Protein 8OJ1 (pdb70)

Solvent-accessible surface area: 15771 Å² total; per-residue (Å²): 94,59,62,2,5,55,23,2,4,8,114,130,51,92,31,8,89,92,49,33,56,0,0,0,3,0,11,0,15,21,43,4,24,56,67,93,32,195,203,30,72,99,77,114,15,68,21,31,8,38,0,60,0,36,81,45,50,59,35,22,52,104,96,43,10,78,7,73,0,47,0,31,0,24,7,64,143,151,26,136,71,24,64,36,85,3,65,110,76,3,25,36,132,172,40,26,1,52,9,50,102,89,6,3,69,85,1,3,41,141,19,82,116,104,80,150,55,10,47,45,101,16,51,0,75,12,36,66,39,83,105,36,140,0,82,0,14,23,112,27,157,105,87,106,14,18,2,40,85,21,0,57,86,0,14,73,131,20,203,10,88,43,41,6,11,0,5,3,6,63,10,190,73,75,81,4,34,1,6,9,47,48,43,122,152,120,107,133,90,87,41,60,65,42,50,57,35,20,8,37,48,1,18,115,1,19,111,116,92,43,152,26,71,9,78,12,31,1,109,39,11,86,6,75,2,11,7,49,55,82,96,19,87,67,10,64,78,56,143,35,89,96,46,59,109,1,33,52,144,182,58,0,37,1,72,8,79,58,43,85,41,89,90,83,22,93,67,4,56,0,26,9,4,57,8,94,55,79,140,158,121,50,6,0,7,16,30,12,42,57,29,136,138

InterPro domains:
  IPR003340 B3 DNA binding domain [PF02362] (166-267)
  IPR003340 B3 DNA binding domain [PS50863] (166-268)
  IPR003340 B3 DNA binding domain [SM01019] (166-268)
  IPR003340 B3 DNA binding domain [cd10017] (166-266)
  IPR010525 Auxin response factor domain [PF06507] (314-396)
  IPR015300 DNA-binding pseudobarrel domain superfamily [G3DSA:2.40.330.10] (164-267)
  IPR015300 DNA-binding pseudobarrel domain superfamily [SSF101936] (159-293)
  IPR033389 AUX/IAA domain [PF02309] (743-841)
  IPR044835 Auxin response factor [PTHR31384] (61-841)
  IPR053793 PB1-like domain [PS51745] (756-839)

Foldseek 3Di:
DVVQLVVLLDPPDDADDAQAKWKFALVLVLQLLCLVDPQADFDPAARIFIWHFHDKAWDADPQQGFIKIKTKTFGDCAFFKDKDQFAQQCQDPPFHGFDPPVCCVRFNDDFDVVDVWTWDWAWAAEPVRDIFTWIWTFDDVVTGTTTGPRRNVVCVSNVDHGRKMKMWTDHPDNHIYIGTHGDDDDDPDDSSVVVNVSRVQSNVSNVVSDMDMDMGRSVSRPDDRIGRPVLVVVLVPDDDDFQFWKAACQIWGFHDFADPCCPRHNPHQALRTQIDGDVPRGHGSSRIGGPPD

Secondary structure (P-SEA, 3-state):
caaaaaaaaccccccccccbbbbbbaaaaaaaaaaacccccccccccbbbbcccbbbbbbccccbbbbbbbbbbbcccccccccccccccccccbbbbccaaaaaacccccccccccbbbbbbbbccccbbbbbbbbbbcccbbbbbccaaaaaaaaacccccbbbbbbbccccbbbbbbbbccccccccaaaaaaaaaaaaaaaaaaccccccccccccccccccccaaaaaaaaaccccccbbbbcccbbbbccccccccccccccccccccccccccccccccccccccc

B-factor: mean 84.74, std 18.32, range [56.53, 165.81]

Radius of gyration: 22.75 Å; Cα contacts (8 Å, |Δi|>4): 580; chains: 1; bounding box: 40×68×47 Å

Structure (mmCIF, N/CA/C/O backbone):
data_8OJ1
#
_entry.id   8OJ1
#
_cell.length_a   79.911
_cell.length_b   80.933
_cell.length_c   146.623
_cell.angle_alpha   90.000
_cell.angle_beta   90.000
_cell.angle_gamma   90.000
#
_symmetry.space_group_name_H-M   'I 21 21 21'
#
loop_
_entity.id
_entity.type
_entity.pdbx_description
1 polymer 'Auxin response factor'
2 polymer HA7
3 non-polymer 'CHLORIDE ION'
4 water water
#
loop_
_atom_site.group_PDB
_atom_site.id
_atom_site.type_symbol
_atom_site.label_atom_id
_atom_site.label_alt_id
_atom_site.label_comp_id
_atom_site.label_asym_id
_atom_site.label_entity_id
_atom_site.label_seq_id
_atom_site.pdbx_PDB_ins_code
_atom_site.Cartn_x
_atom_site.Cartn_y
_atom_site.Cartn_z
_atom_site.occupancy
_atom_site.B_iso_or_equiv
_atom_site.auth_seq_id
_atom_site.auth_comp_id
_atom_site.auth_asym_id
_atom_site.auth_atom_id
_atom_site.pdbx_PDB_model_num
ATOM 1 N N . ASP A 1 25 ? -3.00731 1.60116 -14.27002 1.000 75.40223 62 ASP A N 1
ATOM 2 C CA . ASP A 1 25 ? -2.94164 1.76378 -15.71742 1.000 75.39120 62 ASP A CA 1
ATOM 3 C C . ASP A 1 25 ? -4.10651 2.61604 -16.21467 1.000 73.34397 62 ASP A C 1
ATOM 4 O O . ASP A 1 25 ? -5.26859 2.32229 -15.93290 1.000 71.48407 62 ASP A O 1
ATOM 9 N N . ALA A 1 26 ? -3.78101 3.67321 -16.96359 1.000 73.38564 63 ALA A N 1
ATOM 10 C CA . ALA A 1 26 ? -4.79424 4.64449 -17.36415 1.000 71.78840 63 ALA A CA 1
ATOM 11 C C . ALA A 1 26 ? -5.76788 4.07332 -18.38760 1.000 71.41680 63 ALA A C 1
ATOM 12 O O . ALA A 1 26 ? -6.92645 4.50236 -18.44000 1.000 69.98962 63 ALA A O 1
ATOM 14 N N . GLU A 1 27 ? -5.32436 3.11982 -19.21061 1.000 73.21159 64 GLU A N 1
ATOM 15 C CA . GLU A 1 27 ? -6.22728 2.51922 -20.18816 1.000 74.66703 64 GLU A CA 1
ATOM 16 C C . GLU A 1 27 ? -7.35494 1.75941 -19.50162 1.000 71.89725 64 GLU A C 1
ATOM 17 O O . GLU A 1 27 ? -8.50982 1.81464 -19.94141 1.000 71.05157 64 GLU A O 1
ATOM 23 N N . LEU A 1 28 ? -7.03812 1.04362 -18.42018 1.000 72.25277 65 LEU A N 1
ATOM 24 C CA . LEU A 1 28 ? -8.06935 0.33135 -17.67301 1.000 70.71521 65 LEU A CA 1
ATOM 25 C C . LEU A 1 28 ? -9.07563 1.29739 -17.06135 1.000 70.70994 65 LEU A C 1
ATOM 26 O O . LEU A 1 28 ? -10.28111 1.02048 -17.04284 1.000 69.75095 65 LEU A O 1
ATOM 31 N N . TRP A 1 29 ? -8.59773 2.43828 -16.55612 1.000 68.48434 66 TRP A N 1
ATOM 32 C CA . TRP A 1 29 ? -9.48833 3.39629 -15.90802 1.000 68.98827 66 TRP A CA 1
ATOM 33 C C . TRP A 1 29 ? -10.54038 3.92015 -16.87622 1.000 70.72737 66 TRP A C 1
ATOM 34 O O . TRP A 1 29 ? -11.71562 4.05415 -16.51513 1.000 71.41188 66 TRP A O 1
ATOM 45 N N . TYR A 1 30 ? -10.13903 4.22478 -18.11159 1.000 70.68209 67 TYR A N 1
ATOM 46 C CA . TYR A 1 30 ? -11.09946 4.73396 -19.08343 1.000 73.59782 67 TYR A CA 1
ATOM 47 C C . TYR A 1 30 ? -12.01792 3.63410 -19.59610 1.000 76.86184 67 TYR A C 1
ATOM 48 O O . TYR A 1 30 ? -13.15942 3.91309 -19.98060 1.000 78.64381 67 TYR A O 1
ATOM 57 N N . ALA A 1 31 ? -11.54501 2.38632 -19.60723 1.000 76.74213 68 ALA A N 1
ATOM 58 C CA . ALA A 1 31 ? -12.40408 1.27374 -19.99745 1.000 80.48739 68 ALA A CA 1
ATOM 59 C C . ALA A 1 31 ? -13.55763 1.10691 -19.01561 1.000 84.06834 68 ALA A C 1
ATOM 60 O O . ALA A 1 31 ? -14.71822 0.96932 -19.41944 1.000 88.49967 68 ALA A O 1
ATOM 62 N N . CYS A 1 32 ? -13.25534 1.12198 -17.71415 1.000 79.36980 69 CYS A N 1
ATOM 63 C CA . CYS A 1 32 ? -14.29763 1.00716 -16.70088 1.000 80.21387 69 CYS A CA 1
ATOM 64 C C . CYS A 1 32 ? -15.18851 2.24053 -16.64635 1.000 80.42192 69 CYS A C 1
ATOM 65 O O . CYS A 1 32 ? -16.31538 2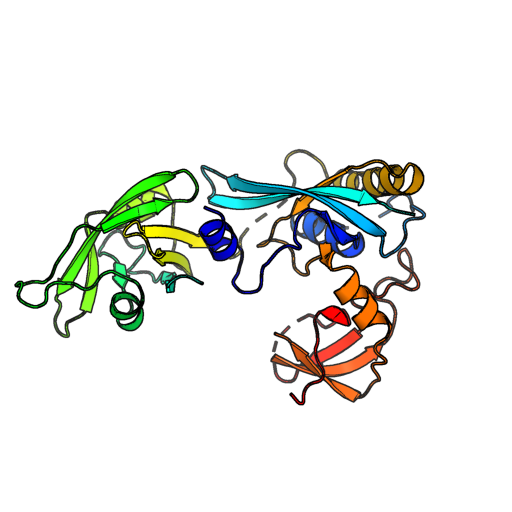.15406 -16.14558 1.000 82.46636 69 CYS A O 1
ATOM 68 N N . ALA A 1 33 ? -14.71204 3.38103 -17.15063 1.000 79.94446 70 ALA A N 1
ATOM 69 C CA . ALA A 1 33 ? -15.52252 4.59452 -17.15837 1.000 82.69802 70 ALA A CA 1
ATOM 70 C C . ALA A 1 33 ? -16.53405 4.59008 -18.29888 1.000 87.91381 70 ALA A C 1
ATOM 71 O O . ALA A 1 33 ? -17.71654 4.88245 -18.09270 1.000 87.83853 70 ALA A O 1
ATOM 73 N N . GLY A 1 34 ? -16.08716 4.26654 -19.50461 1.000 90.11475 71 GLY A N 1
ATOM 74 C CA . GLY A 1 34 ? -16.94099 4.27758 -20.66974 1.000 97.31899 71 GLY A CA 1
ATOM 75 C C . GLY A 1 34 ? -16.14500 4.49409 -21.94968 1.000 102.41103 71 GLY A C 1
ATOM 76 O O . GLY A 1 34 ? -15.08649 5.14190 -21.94922 1.000 101.06864 71 GLY A O 1
ATOM 77 N N . PRO A 1 35 ? -16.62822 3.93397 -23.06446 1.000 106.70866 72 PRO A N 1
ATOM 78 C CA . PRO A 1 35 ? -15.87012 4.06516 -24.31653 1.000 111.64102 72 PRO A CA 1
ATOM 79 C C . PRO A 1 35 ? -15.74554 5.50063 -24.80212 1.000 114.68168 72 PRO A C 1
ATOM 80 O O . PRO A 1 35 ? -14.69518 5.87456 -25.34040 1.000 115.02759 72 PRO A O 1
ATOM 84 N N . GLN A 1 36 ? -16.78514 6.32037 -24.63647 1.000 120.85664 73 GLN A N 1
ATOM 85 C CA . GLN A 1 36 ? -16.77737 7.69988 -25.10972 1.000 121.58450 73 GLN A CA 1
ATOM 86 C C . GLN A 1 36 ? -16.20882 8.67330 -24.08740 1.000 118.49711 73 GLN A C 1
ATOM 87 O O . GLN A 1 36 ? -16.57955 9.85371 -24.09392 1.000 118.74266 73 GLN A O 1
ATOM 93 N N . LYS A 1 37 ? -15.30924 8.21935 -23.22117 1.000 107.40344 74 LYS A N 1
ATOM 94 C CA . LYS A 1 37 ? -14.74261 9.04612 -22.16573 1.000 100.44921 74 LYS A CA 1
ATOM 95 C C . LYS A 1 37 ? -13.25850 9.26195 -22.41848 1.000 93.01300 74 LYS A C 1
ATOM 96 O O . LYS A 1 37 ? -12.51245 8.30081 -22.63916 1.000 91.76310 74 LYS A O 1
ATOM 102 N N . ALA A 1 38 ? -12.83975 10.52511 -22.38159 1.000 88.07605 75 ALA A N 1
ATOM 103 C CA . ALA A 1 38 ? -11.43609 10.87978 -22.57375 1.000 80.73646 75 ALA A CA 1
ATOM 104 C C . ALA A 1 38 ? -11.25954 12.30785 -22.07695 1.000 79.62214 75 ALA A C 1
ATOM 105 O O . ALA A 1 38 ? -11.72260 13.25043 -22.72703 1.000 79.90291 75 ALA A O 1
ATOM 107 N N . LEU A 1 39 ? -10.60144 12.46001 -20.93112 1.000 74.98279 76 LEU A N 1
ATOM 108 C CA . LEU A 1 39 ? -10.47509 13.76417 -20.30427 1.000 70.71032 76 LEU A CA 1
ATOM 109 C C . LEU A 1 39 ? -9.49799 14.64600 -21.08201 1.000 68.13837 76 LEU A C 1
ATOM 110 O O . LEU A 1 39 ? -8.59520 14.14258 -21.75630 1.000 67.91542 76 LEU A O 1
ATOM 115 N N . PRO A 1 40 ? -9.66280 15.96480 -21.00834 1.000 66.09764 77 PRO A N 1
ATOM 116 C CA . PRO A 1 40 ? -8.71834 16.87664 -21.66773 1.000 63.23846 77 PRO A CA 1
ATOM 117 C C . PRO A 1 40 ? -7.32058 16.71912 -21.09739 1.000 61.46166 77 PRO A C 1
ATOM 118 O O . PRO A 1 40 ? -7.15342 16.25405 -19.95944 1.000 63.11898 77 PRO A O 1
ATOM 122 N N . PRO A 1 41 ? -6.28927 17.09090 -21.85189 1.000 62.91946 78 PRO A N 1
ATOM 123 C CA . PRO A 1 41 ? -4.91859 16.90304 -21.36983 1.000 60.68417 78 PRO A CA 1
ATOM 124 C C . PRO A 1 41 ? -4.52996 17.93942 -20.32765 1.000 63.24152 78 PRO A C 1
ATOM 125 O O . PRO A 1 41 ? -4.96776 19.09227 -20.36186 1.000 62.79740 78 PRO A O 1
ATOM 129 N N . VAL A 1 42 ? -3.68697 17.50515 -19.38771 1.000 58.82581 79 VAL A N 1
ATOM 130 C CA . VAL A 1 42 ? -3.21038 18.39945 -18.34008 1.000 62.97889 79 VAL A CA 1
ATOM 131 C C . VAL A 1 42 ? -2.32216 19.47238 -18.95690 1.000 64.94163 79 VAL A C 1
ATOM 132 O O . VAL A 1 42 ? -1.47445 19.19067 -19.81590 1.000 64.01681 79 VAL A O 1
ATOM 136 N N . GLY A 1 43 ? -2.52041 20.71640 -18.52770 1.000 63.43494 80 GLY A N 1
ATOM 137 C CA . GLY A 1 43 ? -1.83749 21.84501 -19.11785 1.000 65.70973 80 GLY A CA 1
ATOM 138 C C . GLY A 1 43 ? -2.60304 22.53851 -20.22144 1.000 65.60824 80 GLY A C 1
ATOM 139 O O . GLY A 1 43 ? -2.13213 23.56403 -20.73005 1.000 68.11260 80 GLY A O 1
ATOM 140 N N . SER A 1 44 ? -3.76201 22.01707 -20.60677 1.000 65.99051 81 SER A N 1
ATOM 141 C CA . SER A 1 44 ? -4.60165 22.61397 -21.63268 1.000 64.10442 81 SER A CA 1
ATOM 142 C C . SER A 1 44 ? -5.70639 23.44920 -20.99721 1.000 61.13263 81 SER A C 1
ATOM 143 O O . SER A 1 44 ? -6.06475 23.27013 -19.83057 1.000 63.45862 81 SER A O 1
ATOM 146 N N . VAL A 1 45 ? -6.24296 24.37295 -21.78641 1.000 61.91319 82 VAL A N 1
ATOM 147 C CA . VAL A 1 45 ? -7.33671 25.22409 -21.33332 1.000 63.06821 82 VAL A CA 1
ATOM 148 C C . VAL A 1 45 ? -8.64981 24.47759 -21.52128 1.000 63.42726 82 VAL A C 1
ATOM 149 O O . VAL A 1 45 ? -8.91261 23.91668 -22.59223 1.000 59.78679 82 VAL A O 1
ATOM 153 N N . VAL A 1 46 ? -9.47754 24.46311 -20.47598 1.000 60.65313 83 VAL A N 1
ATOM 154 C CA . VAL A 1 46 ? -10.73998 23.73965 -20.48978 1.000 63.94032 83 VAL A CA 1
ATOM 155 C C . VAL A 1 46 ? -11.87151 24.70071 -20.15497 1.000 62.30949 83 VAL A C 1
ATOM 156 O O . VAL A 1 46 ? -11.66884 25.75732 -19.55243 1.000 65.27236 83 VAL A O 1
ATOM 160 N N . ALA A 1 47 ? -13.07865 24.31408 -20.55819 1.000 62.88382 84 ALA A N 1
ATOM 161 C CA . ALA A 1 47 ? -14.29388 25.05290 -20.23906 1.000 66.11299 84 ALA A CA 1
ATOM 162 C C . ALA A 1 47 ? -14.99007 24.34147 -19.08513 1.000 64.30902 84 ALA A C 1
ATOM 163 O O . ALA A 1 47 ? -15.46143 23.20972 -19.23840 1.000 58.64736 84 ALA A O 1
ATOM 165 N N . TYR A 1 48 ? -15.04072 24.99759 -17.92986 1.000 63.39885 85 TYR A N 1
ATOM 166 C CA . TYR A 1 48 ? -15.72114 24.45667 -16.76075 1.000 61.45717 85 TYR A CA 1
ATOM 167 C C . TYR A 1 48 ? -17.17375 24.91427 -16.78426 1.000 63.38647 85 TYR A C 1
ATOM 168 O O . TYR A 1 48 ? -17.45031 26.11788 -16.82581 1.000 65.40438 85 TYR A O 1
ATOM 177 N N . LEU A 1 49 ? -18.09759 23.95649 -16.76341 1.000 61.88061 86 LEU A N 1
ATOM 178 C CA . LEU A 1 49 ? -19.52314 24.25641 -16.83956 1.000 65.19832 86 LEU A CA 1
ATOM 179 C C . LEU A 1 49 ? -20.19465 23.87184 -15.52802 1.000 62.49434 86 LEU A C 1
ATOM 180 O O . LEU A 1 49 ? -20.47796 22.68495 -15.29886 1.000 62.01138 86 LEU A O 1
ATOM 185 N N . PRO A 1 50 ? -20.46526 24.83122 -14.63790 1.000 61.42747 87 PRO A N 1
ATOM 186 C CA . PRO A 1 50 ? -20.97289 24.47713 -13.30063 1.000 61.63427 87 PRO A CA 1
ATOM 187 C C . PRO A 1 50 ? -22.33075 23.79903 -13.31419 1.000 62.20694 87 PRO A C 1
ATOM 188 O O . PRO A 1 50 ? -22.62497 23.01634 -12.40122 1.000 63.90893 87 PRO A O 1
ATOM 192 N N . GLN A 1 51 ? -23.17357 24.08372 -14.31082 1.000 64.19388 88 GLN A N 1
ATOM 193 C CA . GLN A 1 51 ? -24.45944 23.39975 -14.40538 1.000 67.02994 88 GLN A CA 1
ATOM 194 C C . GLN A 1 51 ? -24.27227 21.89039 -14.47932 1.000 67.09974 88 GLN A C 1
ATOM 195 O O . GLN A 1 51 ? -25.03965 21.13088 -13.87690 1.000 66.31236 88 GLN A O 1
ATOM 201 N N . GLY A 1 52 ? -23.25466 21.43727 -15.21439 1.000 65.96965 89 GLY A N 1
ATOM 202 C CA . GLY A 1 52 ? -23.00155 20.01174 -15.31568 1.000 66.98183 89 GLY A CA 1
ATOM 203 C C . GLY A 1 52 ? -22.38243 19.42345 -14.06700 1.000 65.26713 89 GLY A C 1
ATOM 204 O O . GLY A 1 52 ? -22.61804 18.25471 -13.74739 1.000 66.28066 89 GLY A O 1
ATOM 205 N N . HIS A 1 53 ? -21.58006 20.21286 -13.35001 1.000 61.74120 90 HIS A N 1
ATOM 206 C CA . HIS A 1 53 ? -21.02665 19.74336 -12.08561 1.000 68.77925 90 HIS A CA 1
ATOM 207 C C . HIS A 1 53 ? -22.13007 19.51018 -11.06237 1.000 67.56950 90 HIS A C 1
ATOM 208 O O . HIS A 1 53 ? -22.12190 18.50127 -10.34745 1.000 65.08663 90 HIS A O 1
ATOM 215 N N . ILE A 1 54 ? -23.09068 20.43383 -10.98124 1.000 64.36323 91 ILE A N 1
ATOM 216 C CA . ILE A 1 54 ? -24.22038 20.26079 -10.07310 1.000 65.49727 91 ILE A CA 1
ATOM 217 C C . ILE A 1 54 ? -25.04505 19.04951 -10.48312 1.000 67.30695 91 ILE A C 1
ATOM 218 O O . ILE A 1 54 ? -25.48439 18.26156 -9.63637 1.000 68.88063 91 ILE A O 1
ATOM 223 N N . GLU A 1 55 ? -25.26387 18.88135 -11.79039 1.000 66.28652 92 GLU A N 1
ATOM 224 C CA . GLU A 1 55 ? -26.02567 17.73742 -12.28195 1.000 67.83610 92 GLU A CA 1
ATOM 225 C C . GLU A 1 55 ? -25.41170 16.42395 -11.81509 1.000 72.34550 92 GLU A C 1
ATOM 226 O O . GLU A 1 55 ? -26.13223 15.47596 -11.48056 1.000 73.43378 92 GLU A O 1
ATOM 232 N N . GLN A 1 56 ? -24.07970 16.35271 -11.77861 1.000 71.78996 93 GLN A N 1
ATOM 233 C CA . GLN A 1 56 ? -23.41365 15.14415 -11.30532 1.000 76.00384 93 GLN A CA 1
ATOM 234 C C . GLN A 1 56 ? -23.70227 14.90208 -9.82882 1.000 77.87622 93 GLN A C 1
ATOM 235 O O . GLN A 1 56 ? -24.15109 13.81706 -9.44175 1.000 83.38564 93 GLN A O 1
ATOM 241 N N . VAL A 1 57 ? -23.46142 15.91169 -8.98731 1.000 77.60273 94 VAL A N 1
ATOM 242 C CA . VAL A 1 57 ? -23.64688 15.74073 -7.55097 1.000 78.24083 94 VAL A CA 1
ATOM 243 C C . VAL A 1 57 ? -25.11999 15.65024 -7.17211 1.000 80.48443 94 VAL A C 1
ATOM 244 O O . VAL A 1 57 ? -25.44969 15.07855 -6.12644 1.000 83.58132 94 VAL A O 1
ATOM 248 N N . ALA A 1 58 ? -26.02083 16.19209 -7.99418 1.000 83.65401 95 ALA A N 1
ATOM 249 C CA . ALA A 1 58 ? -27.44857 16.04211 -7.74640 1.000 89.21741 95 ALA A CA 1
ATOM 250 C C . ALA A 1 58 ? -27.96942 14.66753 -8.14005 1.000 93.62253 95 ALA A C 1
ATOM 251 O O . ALA A 1 58 ? -29.07190 14.29708 -7.72245 1.000 98.68984 95 ALA A O 1
ATOM 253 N N . SER A 1 59 ? -27.20954 13.90914 -8.93039 1.000 88.13958 96 SER A N 1
ATOM 254 C CA . SER A 1 59 ? -27.56354 12.53190 -9.24297 1.000 90.43514 96 SER A CA 1
ATOM 255 C C . SER A 1 59 ? -27.31587 11.58453 -8.07749 1.000 96.55604 96 SER A C 1
ATOM 256 O O . SER A 1 59 ? -27.78647 10.44265 -8.11833 1.000 99.56901 96 SER A O 1
ATOM 259 N N . PHE A 1 60 ? -26.59346 12.02623 -7.04988 1.000 100.24690 97 PHE A N 1
ATOM 260 C CA . PHE A 1 60 ? -26.36075 11.23250 -5.85141 1.000 105.45031 97 PHE A CA 1
ATOM 261 C C . PHE A 1 60 ? -27.41256 11.46209 -4.77397 1.000 110.70822 97 PHE A C 1
ATOM 262 O O . PHE A 1 60 ? -27.29262 10.89422 -3.68340 1.000 117.45375 97 PHE A O 1
ATOM 270 N N . ASN A 1 61 ? -28.42758 12.27833 -5.04266 1.000 112.06311 98 ASN A N 1
ATOM 271 C CA . ASN A 1 61 ? -29.44679 12.59228 -4.04973 1.000 116.01666 98 ASN A CA 1
ATOM 272 C C . ASN A 1 61 ? -30.73449 12.96808 -4.77563 1.000 121.15178 98 ASN A C 1
ATOM 273 O O . ASN A 1 61 ? -30.88500 12.72716 -5.97731 1.000 115.23284 98 ASN A O 1
ATOM 275 N N . ASN A 1 62 ? -31.66653 13.56424 -4.03845 1.000 117.15871 99 ASN A N 1
ATOM 276 C CA . ASN A 1 62 ? -32.96192 13.94369 -4.59028 1.000 119.84564 99 ASN A CA 1
ATOM 277 C C . ASN A 1 62 ? -33.43703 15.27179 -4.00745 1.000 119.50765 99 ASN A C 1
ATOM 278 O O . ASN A 1 62 ? -34.43065 15.84161 -4.45965 1.000 118.99198 99 ASN A O 1
ATOM 283 N N . GLN A 1 68 ? -34.29727 28.95078 -2.89496 1.000 125.55784 105 GLN A N 1
ATOM 284 C CA . GLN A 1 68 ? -33.75938 27.74323 -2.28043 1.000 125.65813 105 GLN A CA 1
ATOM 285 C C . GLN A 1 68 ? -32.34427 27.97982 -1.76508 1.000 124.15713 105 GLN A C 1
ATOM 286 O O . GLN A 1 68 ? -32.13749 28.21039 -0.57174 1.000 122.83017 105 GLN A O 1
ATOM 292 N N . ILE A 1 69 ? -31.37335 27.92102 -2.67098 1.000 137.18225 106 ILE A N 1
ATOM 293 C CA . ILE A 1 69 ? -29.97547 28.15301 -2.31853 1.000 122.08040 106 ILE A CA 1
ATOM 294 C C . ILE A 1 69 ? -29.65124 29.62800 -2.53508 1.000 120.12816 106 ILE A C 1
ATOM 295 O O . ILE A 1 69 ? -30.37335 30.31533 -3.27279 1.000 126.38924 106 ILE A O 1
ATOM 300 N N . PRO A 1 70 ? -28.61102 30.16704 -1.90141 1.000 114.07024 107 PRO A N 1
ATOM 301 C CA . PRO A 1 70 ? -28.21248 31.54760 -2.20283 1.000 109.60612 107 PRO A CA 1
ATOM 302 C C . PRO A 1 70 ? -27.72794 31.66599 -3.64017 1.000 109.01013 107 PRO A C 1
ATOM 303 O O . PRO A 1 70 ? -26.90734 30.87199 -4.10493 1.000 105.88921 107 PRO A O 1
ATOM 307 N N . ARG A 1 71 ? -28.25490 32.66114 -4.34846 1.000 101.96517 108 ARG A N 1
ATOM 308 C CA . ARG A 1 71 ? -27.87418 32.87126 -5.73823 1.000 106.04961 108 ARG A CA 1
ATOM 309 C C . ARG A 1 71 ? -26.46753 33.45062 -5.81756 1.000 99.26103 108 ARG A C 1
ATOM 310 O O . ARG A 1 71 ? -26.15165 34.43915 -5.14835 1.000 94.28845 108 ARG A O 1
ATOM 312 N N . TYR A 1 72 ? -25.62219 32.83001 -6.63435 1.000 94.27231 109 TYR A N 1
ATOM 313 C CA . TYR A 1 72 ? -24.25892 33.28585 -6.85753 1.000 92.84458 109 TYR A CA 1
ATOM 314 C C . TYR A 1 72 ? -24.13535 33.87264 -8.25657 1.000 92.40340 109 TYR A C 1
ATOM 315 O O . TYR A 1 72 ? -24.69877 33.33750 -9.21687 1.000 91.31457 109 TYR A O 1
ATOM 324 N N . ASN A 1 73 ? -23.39586 34.97631 -8.36755 1.000 93.13083 110 ASN A N 1
ATOM 325 C CA . ASN A 1 73 ? -23.08242 35.56960 -9.66664 1.000 91.52047 110 ASN A CA 1
ATOM 326 C C . ASN A 1 73 ? -21.97093 34.73821 -10.30152 1.000 86.16835 110 ASN A C 1
ATOM 327 O O . ASN A 1 73 ? -20.79320 35.10601 -10.31366 1.000 84.12261 110 ASN A O 1
ATOM 329 N N . LEU A 1 74 ? -22.36402 33.58369 -10.83484 1.000 82.40955 111 LEU A N 1
ATOM 330 C CA . LEU A 1 74 ? -21.42739 32.60639 -11.37512 1.000 77.89946 111 LEU A CA 1
ATOM 331 C C . LEU A 1 74 ? -21.67317 32.42818 -12.86655 1.000 75.84017 111 LEU A C 1
ATOM 332 O O . LEU A 1 74 ? -22.80725 32.11401 -13.26848 1.000 76.71173 111 LEU A O 1
ATOM 337 N N . PRO A 1 75 ? -20.66577 32.61112 -13.71723 1.000 73.43968 112 PRO A N 1
ATOM 338 C CA . PRO A 1 75 ? -20.88820 32.47615 -15.16040 1.000 70.78769 112 PRO A CA 1
ATOM 339 C C . PRO A 1 75 ? -21.12166 31.02934 -15.56625 1.000 68.27213 112 PRO A C 1
ATOM 340 O O . PRO A 1 75 ? -20.60586 30.09087 -14.95354 1.000 67.07400 112 PRO A O 1
ATOM 344 N N . ALA A 1 76 ? -21.91043 30.86374 -16.63161 1.000 70.23822 113 ALA A N 1
ATOM 345 C CA . ALA A 1 76 ? -22.29439 29.53825 -17.10343 1.000 68.37352 113 ALA A CA 1
ATOM 346 C C . ALA A 1 76 ? -21.11842 28.74604 -17.65539 1.000 66.07392 113 ALA A C 1
ATOM 347 O O . ALA A 1 76 ? -21.22563 27.52395 -17.80351 1.000 65.80433 113 ALA A O 1
ATOM 349 N N . VAL A 1 77 ? -20.01415 29.41209 -17.98132 1.000 67.00940 114 VAL A N 1
ATOM 350 C CA . VAL A 1 77 ? -18.78981 28.74865 -18.40426 1.000 67.13702 114 VAL A CA 1
ATOM 351 C C . VAL A 1 77 ? -17.62187 29.47675 -17.75608 1.000 65.54938 114 VAL A C 1
ATOM 352 O O . VAL A 1 77 ? -17.64658 30.69880 -17.58215 1.000 66.10782 114 VAL A O 1
ATOM 356 N N . ILE A 1 78 ? -16.60780 28.71414 -17.36333 1.000 64.92475 115 ILE A N 1
ATOM 357 C CA . ILE A 1 78 ? -15.42306 29.28905 -16.73446 1.000 62.44906 115 ILE A CA 1
ATOM 358 C C . ILE A 1 78 ? -14.18451 28.68018 -17.37916 1.000 62.40571 115 ILE A C 1
ATOM 359 O O . ILE A 1 78 ? -13.84663 27.52118 -17.09529 1.000 62.20537 115 ILE A O 1
ATOM 364 N N . PRO A 1 79 ? -13.49382 29.40431 -18.25779 1.000 65.68931 116 PRO A N 1
ATOM 365 C CA . PRO A 1 79 ? -12.23019 28.88996 -18.79851 1.000 64.05407 116 PRO A CA 1
ATOM 366 C C . PRO A 1 79 ? -11.20964 28.70570 -17.68588 1.000 64.99567 116 PRO A C 1
ATOM 367 O O . PRO A 1 79 ? -11.00676 29.59093 -16.85158 1.000 64.14000 116 PRO A O 1
ATOM 371 N N . CYS A 1 80 ? -10.57485 27.53687 -17.67138 1.000 63.97217 117 CYS A N 1
ATOM 372 C CA . CYS A 1 80 ? -9.63546 27.18761 -16.61920 1.000 65.63753 117 CYS A CA 1
ATOM 373 C C . CYS A 1 80 ? -8.42633 26.48968 -17.21913 1.000 64.02549 117 CYS A C 1
ATOM 374 O O . CYS A 1 80 ? -8.51455 25.84677 -18.26888 1.000 66.25010 117 CYS A O 1
ATOM 377 N N . MET A 1 81 ? -7.29197 26.63151 -16.54194 1.000 61.69651 118 MET A N 1
ATOM 378 C CA . MET A 1 81 ? -6.14544 25.77950 -16.80975 1.000 62.89901 118 MET A CA 1
ATOM 379 C C . MET A 1 81 ? -6.32088 24.46422 -16.06384 1.000 64.53206 118 MET A C 1
ATOM 380 O O . MET A 1 81 ? -6.62245 24.45619 -14.86617 1.000 62.93832 118 MET A O 1
ATOM 385 N N . LEU A 1 82 ? -6.14705 23.35394 -16.77378 1.000 62.48020 119 LEU A N 1
ATOM 386 C CA . LEU A 1 82 ? -6.23052 22.03009 -16.16286 1.000 62.15640 119 LEU A CA 1
ATOM 387 C C . LEU A 1 82 ? -4.88570 21.73407 -15.51307 1.000 63.84535 119 LEU A C 1
ATOM 388 O O . LEU A 1 82 ? -3.94210 21.29775 -16.17619 1.000 64.62776 119 LEU A O 1
ATOM 393 N N . ASN A 1 83 ? -4.79431 21.97726 -14.20386 1.000 63.77644 120 ASN A N 1
ATOM 394 C CA . ASN A 1 83 ? -3.50974 21.88661 -13.51772 1.000 65.11437 120 ASN A CA 1
ATOM 395 C C . ASN A 1 83 ? -3.08271 20.44274 -13.28289 1.000 63.71313 120 ASN A C 1
ATOM 396 O O . ASN A 1 83 ? -1.89681 20.11909 -13.41117 1.000 66.50633 120 ASN A O 1
ATOM 401 N N . ASP A 1 84 ? -4.02025 19.56378 -12.93747 1.000 63.24674 121 ASP A N 1
ATOM 402 C CA . ASP A 1 84 ? -3.65444 18.19586 -12.60150 1.000 62.49081 121 ASP A CA 1
ATOM 403 C C . ASP A 1 84 ? -4.86732 17.28705 -12.72616 1.000 62.81318 121 ASP A C 1
ATOM 404 O O . ASP A 1 84 ? -6.01205 17.72957 -12.59868 1.000 60.19956 121 ASP A O 1
ATOM 409 N N . ILE A 1 85 ? -4.59152 16.00849 -12.97659 1.000 62.04130 122 ILE A N 1
ATOM 410 C CA . ILE A 1 85 ? -5.59551 14.95286 -12.99856 1.000 61.41143 122 ILE A CA 1
ATOM 411 C C . ILE A 1 85 ? -5.07880 13.79224 -12.15992 1.000 61.95213 122 ILE A C 1
ATOM 412 O O . ILE A 1 85 ? -3.89778 13.43600 -12.23861 1.000 63.26392 122 ILE A O 1
ATOM 417 N N . GLN A 1 86 ? -5.96025 13.20510 -11.35335 1.000 60.66521 123 GLN A N 1
ATOM 418 C CA . GLN A 1 86 ? -5.62237 12.04926 -10.52432 1.000 62.65000 123 GLN A CA 1
ATOM 419 C C . GLN A 1 86 ? -6.71197 10.99695 -10.70589 1.000 62.70747 123 GLN A C 1
ATOM 420 O O . GLN A 1 86 ? -7.79544 11.11045 -10.12524 1.000 63.97624 123 GLN A O 1
ATOM 422 N N . LEU A 1 87 ? -6.42826 9.98135 -11.51657 1.000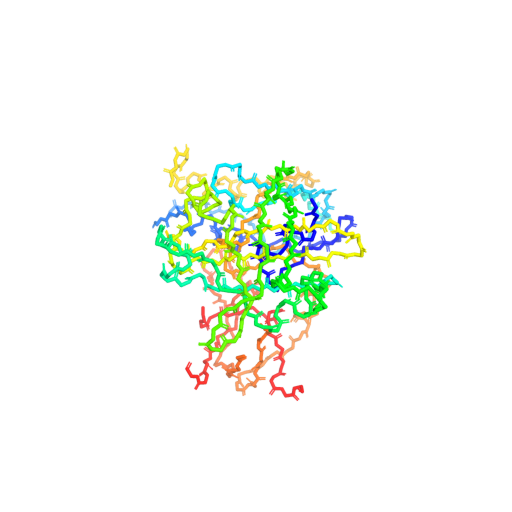 61.68543 124 LEU A N 1
ATOM 423 C CA . LEU A 1 87 ? -7.35384 8.87207 -11.69153 1.000 64.28622 124 LEU A CA 1
ATOM 424 C C . LEU A 1 87 ? -7.30807 7.96282 -10.47074 1.000 64.97390 124 LEU A C 1
ATOM 425 O O . LEU A 1 87 ? -6.23418 7.66874 -9.93751 1.000 65.86469 124 LEU A O 1
ATOM 430 N N . SER A 1 88 ? -8.48225 7.52237 -10.02389 1.000 65.35673 125 SER A N 1
ATOM 431 C CA . SER A 1 88 ? -8.57473 6.74405 -8.79794 1.000 69.19559 125 SER A CA 1
ATOM 432 C C . SER A 1 88 ? -9.67819 5.70630 -8.93581 1.000 70.43949 125 SER A C 1
ATOM 43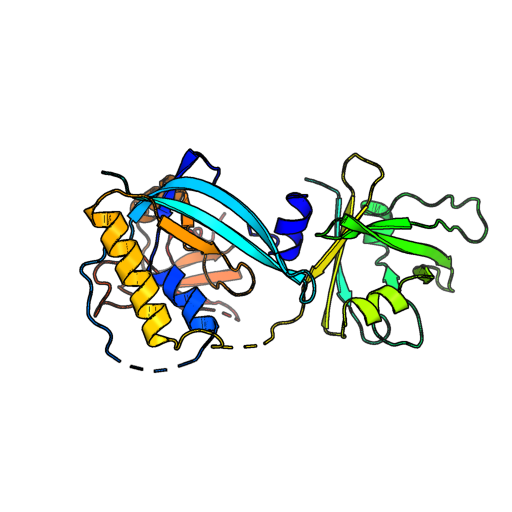3 O O . SER A 1 88 ? -10.52440 5.78404 -9.83003 1.000 68.51594 125 SER A O 1
ATOM 436 N N . ALA A 1 89 ? -9.65890 4.72934 -8.03067 1.000 74.02190 126 ALA A N 1
ATOM 437 C CA . ALA A 1 89 ? -10.64869 3.66270 -8.02933 1.000 77.70968 126 ALA A CA 1
ATOM 438 C C . ALA A 1 89 ? -10.89626 3.20462 -6.60013 1.000 80.93901 126 ALA A C 1
ATOM 439 O O . ALA A 1 89 ? -9.95287 3.02424 -5.82544 1.000 81.17832 126 ALA A O 1
ATOM 441 N N . ASP A 1 90 ? -12.16808 3.02316 -6.26428 1.000 86.42061 127 ASP A N 1
ATOM 442 C CA . ASP A 1 90 ? -12.53927 2.50438 -4.95563 1.000 90.44135 127 ASP A CA 1
ATOM 443 C C . ASP A 1 90 ? -12.03659 1.06938 -4.81513 1.000 92.61248 127 ASP A C 1
ATOM 444 O O . ASP A 1 90 ? -12.30434 0.23739 -5.69197 1.000 92.44246 127 ASP A O 1
ATOM 449 N N . PRO A 1 91 ? -11.29351 0.74346 -3.75309 1.000 91.26642 128 PRO A N 1
ATOM 450 C CA . PRO A 1 91 ? -10.81318 -0.64470 -3.60980 1.000 91.71323 128 PRO A CA 1
ATOM 451 C C . PRO A 1 91 ? -11.93121 -1.66552 -3.47395 1.000 95.58406 128 PRO A C 1
ATOM 452 O O . PRO A 1 91 ? -11.94658 -2.66602 -4.20274 1.000 101.74196 128 PRO A O 1
ATOM 456 N N . ASP A 1 92 ? -12.87555 -1.43986 -2.56038 1.000 97.04890 129 ASP A N 1
ATOM 457 C CA . ASP A 1 92 ? -13.91525 -2.43171 -2.30701 1.000 93.26214 129 ASP A CA 1
ATOM 458 C C . ASP A 1 92 ? -15.01550 -2.37878 -3.36138 1.000 93.13461 129 ASP A C 1
ATOM 459 O O . ASP A 1 92 ? -15.44070 -3.41814 -3.87760 1.000 91.81155 129 ASP A O 1
ATOM 461 N N . SER A 1 93 ? -15.48352 -1.17774 -3.69728 1.000 96.34371 130 SER A N 1
ATOM 462 C CA . SER A 1 93 ? -16.63368 -1.03078 -4.58000 1.000 95.47635 130 SER A CA 1
ATOM 463 C C . SER A 1 93 ? -16.26400 -1.05033 -6.05882 1.000 96.23833 130 SER A C 1
ATOM 464 O O . SER A 1 93 ? -17.10564 -1.41550 -6.88921 1.000 94.55463 130 SER A O 1
ATOM 467 N N . ASP A 1 94 ? -15.03272 -0.66324 -6.40007 1.000 95.23888 131 ASP A N 1
ATOM 468 C CA . ASP A 1 94 ? -14.44499 -0.66788 -7.74829 1.000 91.42534 131 ASP A CA 1
ATOM 469 C C . ASP A 1 94 ? -14.93202 0.47065 -8.63648 1.000 93.57951 131 ASP A C 1
ATOM 470 O O . ASP A 1 94 ? -14.57500 0.49768 -9.82508 1.000 91.08546 131 ASP A O 1
ATOM 475 N N . GLU A 1 95 ? -15.71947 1.40998 -8.11860 1.000 87.03669 132 GLU A N 1
ATOM 476 C CA . GLU A 1 95 ? -16.11287 2.56310 -8.91704 1.000 84.03677 132 GLU A CA 1
ATOM 477 C C . GLU A 1 95 ? -14.91410 3.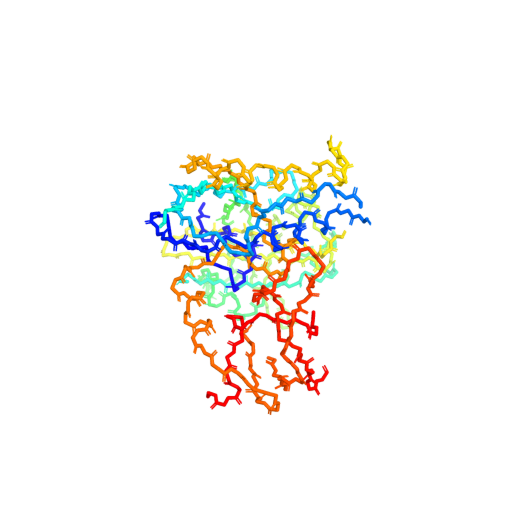46869 -9.16558 1.000 79.79454 132 GLU A C 1
ATOM 478 O O . GLU A 1 95 ? -14.06289 3.65716 -8.29185 1.000 77.65586 132 GLU A O 1
ATOM 484 N N . VAL A 1 96 ? -14.84952 4.02741 -10.36796 1.000 78.83704 133 VAL A N 1
ATOM 485 C CA . VAL A 1 96 ? -13.73392 4.86916 -10.77703 1.000 75.32473 133 VAL A CA 1
ATOM 486 C C . VAL A 1 96 ? -14.14572 6.32867 -10.67964 1.000 72.23678 133 VAL A C 1
ATOM 487 O O . VAL A 1 96 ? -15.30116 6.69557 -10.92573 1.000 73.21199 133 VAL A O 1
ATOM 491 N N . TYR A 1 97 ? -13.18221 7.16987 -10.31564 1.000 69.11754 134 TYR A N 1
ATOM 492 C CA . TYR A 1 97 ? -13.38962 8.60704 -10.22990 1.000 67.53999 134 TYR A CA 1
ATOM 493 C C . TYR A 1 97 ? -12.04120 9.28984 -10.39106 1.000 65.25921 134 TYR A C 1
ATOM 494 O O . TYR A 1 97 ? -10.98832 8.67754 -10.19648 1.000 65.19531 134 TYR A O 1
ATOM 503 N N . ALA A 1 98 ? -12.08655 10.56905 -10.74754 1.000 63.82411 135 ALA A N 1
ATOM 504 C CA . ALA A 1 98 ? -10.88370 11.35633 -10.96852 1.000 62.65837 135 ALA A CA 1
ATOM 505 C C . ALA A 1 98 ? -10.98556 12.67231 -10.21431 1.000 60.43012 135 ALA A C 1
ATOM 506 O O . ALA A 1 98 ? -12.06942 13.25328 -10.10492 1.000 62.60407 135 ALA A O 1
ATOM 508 N N . THR A 1 99 ? -9.85487 13.13071 -9.68516 1.000 57.66662 136 THR A N 1
ATOM 509 C CA . THR A 1 99 ? -9.75696 14.42754 -9.02803 1.000 61.51462 136 THR A CA 1
ATOM 510 C C . THR A 1 99 ? -9.03277 15.38435 -9.96400 1.000 59.58108 136 THR A C 1
ATOM 511 O O . THR A 1 99 ? -7.87846 15.14283 -10.33440 1.000 62.81529 136 THR A O 1
ATOM 515 N N . LEU A 1 100 ? -9.71194 16.45963 -10.34650 1.000 59.46341 137 LEU A N 1
ATOM 516 C CA . LEU A 1 100 ? -9.17790 17.44578 -11.27232 1.000 62.14636 137 LEU A CA 1
ATOM 517 C C . LEU A 1 100 ? -8.87185 18.73604 -10.52645 1.000 64.12304 137 LEU A C 1
ATOM 518 O O . LEU A 1 100 ? -9.61321 19.13171 -9.62160 1.000 60.09451 137 LEU A O 1
ATOM 523 N N . THR A 1 101 ? -7.77745 19.38662 -10.90775 1.000 61.48037 138 THR A N 1
ATOM 524 C CA . THR A 1 101 ? -7.38583 20.67205 -10.34441 1.000 60.81116 138 THR A CA 1
ATOM 525 C C . THR A 1 101 ? -7.44879 21.72040 -11.44638 1.000 59.67234 138 THR A C 1
ATOM 526 O O . THR A 1 101 ? -6.69804 21.64289 -12.42433 1.000 62.64770 138 THR A O 1
ATOM 530 N N . LEU A 1 102 ? -8.34476 22.69076 -11.29010 1.000 61.77274 139 LEU A N 1
ATOM 531 C CA . LEU A 1 102 ? -8.53874 23.74971 -12.26843 1.000 61.40501 139 LEU A CA 1
ATOM 532 C C . LEU A 1 102 ? -8.18224 2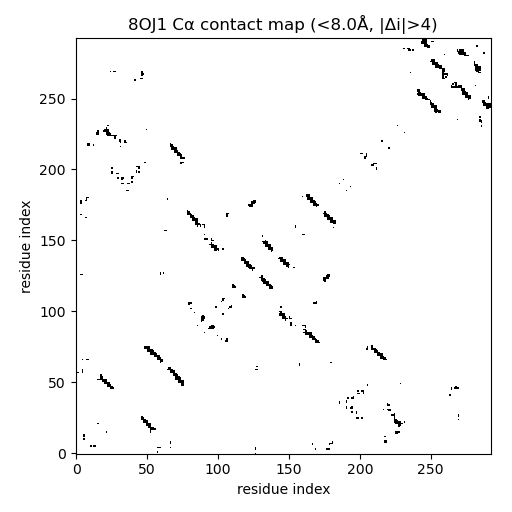5.09696 -11.65854 1.000 62.47337 139 LEU A C 1
ATOM 533 O O . LEU A 1 102 ? -8.31906 25.30288 -10.45033 1.000 64.12458 139 LEU A O 1
ATOM 538 N N . CYS A 1 103 ? -7.73797 26.01556 -12.50875 1.000 63.54084 140 CYS A N 1
ATOM 539 C CA . CYS A 1 103 ? -7.48102 27.39974 -12.11289 1.000 64.78605 140 CYS A CA 1
ATOM 540 C C . CYS A 1 103 ? -8.12623 28.32797 -13.13124 1.000 67.39261 140 CYS A C 1
ATOM 541 O O . CYS A 1 103 ? -7.69251 28.35149 -14.30238 1.000 65.93102 140 CYS A O 1
ATOM 544 N N . PRO A 1 104 ? -9.15206 29.08802 -12.74789 1.000 68.72397 141 PRO A N 1
ATOM 545 C CA . PRO A 1 104 ? -9.77947 30.01527 -13.69632 1.000 71.44074 141 PRO A CA 1
ATOM 546 C C . PRO A 1 104 ? -8.79433 31.06603 -14.18487 1.000 73.15941 141 PRO A C 1
ATOM 547 O O . PRO A 1 104 ? -7.85742 31.45107 -13.48132 1.000 74.31946 141 PRO A O 1
ATOM 551 N N . MET A 1 105 ? -9.02256 31.53105 -15.40744 1.000 74.80953 142 MET A N 1
ATOM 552 C CA . MET A 1 105 ? -8.10956 32.41887 -16.10950 1.000 79.81632 142 MET A CA 1
ATOM 553 C C . MET A 1 105 ? -8.73902 33.79482 -16.29838 1.000 83.13743 142 MET A C 1
ATOM 554 O O . MET A 1 105 ? -9.86752 34.05955 -15.87409 1.000 82.35131 142 MET A O 1
ATOM 559 N N . SER A 1 106 ? -7.98857 34.67325 -16.95618 1.000 89.13153 143 SER A N 1
ATOM 560 C CA . SER A 1 106 ? -8.44263 36.02985 -17.23277 1.000 94.26718 143 SER A CA 1
ATOM 561 C C . SER A 1 106 ? -9.09377 36.11806 -18.60913 1.000 95.05570 143 SER A C 1
ATOM 562 O O . SER A 1 106 ? -8.55394 35.61534 -19.59499 1.000 99.11848 143 SER A O 1
ATOM 565 N N . LYS A 1 125 ? -6.78393 1.84258 -28.01754 1.000 102.62389 162 LYS A N 1
ATOM 566 C CA . LYS A 1 125 ? -5.47689 1.55803 -28.59793 1.000 104.43110 162 LYS A CA 1
ATOM 567 C C . LYS A 1 125 ? -5.13749 0.07521 -28.49314 1.000 108.85500 162 LYS A C 1
ATOM 568 O O . LYS A 1 125 ? -4.61370 -0.51843 -29.43505 1.000 105.42436 162 LYS A O 1
ATOM 570 N N . SER A 1 126 ? -5.43827 -0.51677 -27.34325 1.000 102.94316 163 SER A N 1
ATOM 571 C CA . SER A 1 126 ? -5.15781 -1.92030 -27.08645 1.000 99.87132 163 SER A CA 1
ATOM 572 C C . SER A 1 126 ? -6.38513 -2.77647 -27.37589 1.000 96.98686 163 SER A C 1
ATOM 573 O O . SER A 1 126 ? -7.51826 -2.29087 -27.42500 1.000 97.12269 163 SER A O 1
ATOM 576 N N . ARG A 1 127 ? -6.13863 -4.06862 -27.57283 1.000 92.10488 164 ARG A N 1
ATOM 577 C CA . ARG A 1 127 ? -7.22261 -5.01365 -27.79677 1.000 89.16090 164 ARG A CA 1
ATOM 578 C C . ARG A 1 127 ? -8.08819 -5.12721 -26.54762 1.000 84.91716 164 ARG A C 1
ATOM 579 O O . ARG A 1 127 ? -7.58178 -5.23577 -25.42691 1.000 84.37347 164 ARG A O 1
ATOM 587 N N . SER A 1 128 ? -9.40422 -5.09607 -26.74517 1.000 80.94557 165 SER A N 1
ATOM 588 C CA . SER A 1 128 ? -10.33410 -5.04578 -25.62765 1.000 77.71134 165 SER A CA 1
ATOM 589 C C . SER A 1 128 ? -11.63396 -5.73591 -26.00734 1.000 75.21736 165 SER A C 1
ATOM 590 O O . SER A 1 128 ? -11.97004 -5.86987 -27.18698 1.000 73.86608 165 SER A O 1
ATOM 593 N N . PHE A 1 129 ? -12.36519 -6.17078 -24.98352 1.000 76.62999 166 PHE A N 1
ATOM 594 C CA . PHE A 1 129 ? -13.69960 -6.71773 -25.17758 1.000 73.70772 166 PHE A CA 1
ATOM 595 C C . PHE A 1 129 ? -14.46231 -6.63741 -23.86428 1.000 72.35160 166 PHE A C 1
ATOM 596 O O . PHE A 1 129 ? -13.87264 -6.68278 -22.78164 1.000 70.86369 166 PHE A O 1
ATOM 604 N N . THR A 1 130 ? -15.78218 -6.51773 -23.98016 1.000 67.24893 167 THR A N 1
ATOM 605 C CA . THR A 1 130 ? -16.67176 -6.40079 -22.83596 1.000 67.68171 167 THR A CA 1
ATOM 606 C C . THR A 1 130 ? -17.87552 -7.30214 -23.05564 1.000 67.74843 167 THR A C 1
ATOM 607 O O . THR A 1 130 ? -18.42994 -7.34792 -24.15717 1.000 68.08496 167 THR A O 1
ATOM 611 N N . LYS A 1 131 ? -18.27369 -8.02158 -22.00924 1.000 70.67948 168 LYS A N 1
ATOM 612 C CA . LYS A 1 131 ? -19.45229 -8.87473 -22.06136 1.000 71.03135 168 LYS A CA 1
ATOM 613 C C . LYS A 1 131 ? -20.31598 -8.62335 -20.83664 1.000 72.95859 168 LYS A C 1
ATOM 614 O O . LYS A 1 131 ? -19.81734 -8.63837 -19.70654 1.000 70.92104 168 LYS A O 1
ATOM 620 N N . THR A 1 132 ? -21.60548 -8.38923 -21.06585 1.000 68.32465 169 THR A N 1
ATOM 621 C CA . THR A 1 132 ? -22.56910 -8.34717 -19.97519 1.000 69.05138 169 THR A CA 1
ATOM 622 C C . THR A 1 132 ? -22.73389 -9.75105 -19.40797 1.000 70.49324 169 THR A C 1
ATOM 623 O O . THR A 1 132 ? -23.06204 -10.68930 -20.14199 1.000 71.00400 169 THR A O 1
ATOM 627 N N . LEU A 1 133 ? -22.49852 -9.89780 -18.10759 1.000 72.63906 170 LEU A N 1
ATOM 628 C CA . LEU A 1 133 ? -22.48736 -11.21895 -17.49560 1.000 73.44216 170 LEU A CA 1
ATOM 629 C C . LEU A 1 133 ? -23.89701 -11.79139 -17.42134 1.000 73.91565 170 LEU A C 1
ATOM 630 O O . LEU A 1 133 ? -24.83850 -11.10902 -17.00548 1.000 74.56258 170 LEU A O 1
ATOM 635 N N . THR A 1 134 ? -24.03747 -13.04943 -17.82999 1.000 71.17548 171 THR A N 1
ATOM 636 C CA . THR A 1 134 ? -25.31126 -13.74512 -17.78379 1.000 72.68573 171 THR A CA 1
ATOM 637 C C . THR A 1 134 ? -25.52191 -14.35609 -16.39930 1.000 72.84200 171 THR A C 1
ATOM 638 O O . THR A 1 134 ? -24.71785 -14.17671 -15.48127 1.000 73.09324 171 THR A O 1
ATOM 642 N N . VAL A 1 135 ? -26.62642 -15.08811 -16.24341 1.000 76.10893 172 VAL A N 1
ATOM 643 C CA . VAL A 1 135 ? -26.89124 -15.75885 -14.97483 1.000 74.36611 172 VAL A CA 1
ATOM 644 C C . VAL A 1 135 ? -25.89047 -16.88537 -14.75065 1.000 76.15161 172 VAL A C 1
ATOM 645 O O . VAL A 1 135 ? -25.34703 -17.04156 -13.65040 1.000 74.64567 172 VAL A O 1
ATOM 649 N N . SER A 1 136 ? -25.61825 -17.67707 -15.79207 1.000 76.73002 173 SER A N 1
ATOM 650 C CA . SER A 1 136 ? -24.66783 -18.77654 -15.66022 1.000 76.89442 173 SER A CA 1
ATOM 651 C C . SER A 1 136 ? -23.26104 -18.27340 -15.36469 1.000 74.97548 173 SER A C 1
ATOM 652 O O . SER A 1 136 ? -22.50395 -18.93732 -14.64700 1.000 76.66851 173 SER A O 1
ATOM 655 N N . ASP A 1 137 ? -22.89301 -17.10886 -15.90573 1.000 71.67137 174 ASP A N 1
ATOM 656 C CA . ASP A 1 137 ? -21.56829 -16.55527 -15.64113 1.000 71.79635 174 ASP A CA 1
ATOM 657 C C . ASP A 1 137 ? -21.38108 -16.25205 -14.16009 1.000 71.52903 174 ASP A C 1
ATOM 658 O O . ASP A 1 137 ? -20.32429 -16.54273 -13.58672 1.000 70.24936 174 ASP A O 1
ATOM 663 N N . THR A 1 138 ? -22.39721 -15.67178 -13.52322 1.000 75.13084 175 THR A N 1
ATOM 664 C CA . THR A 1 138 ? -22.31536 -15.31937 -12.11293 1.000 79.91995 175 THR A CA 1
ATOM 665 C C . THR A 1 138 ? -22.75514 -16.44447 -11.18794 1.000 78.86111 175 THR A C 1
ATOM 666 O O . THR A 1 138 ? -22.45548 -16.39315 -9.98966 1.000 78.20511 175 THR A O 1
ATOM 670 N N . SER A 1 139 ? -23.45618 -17.44889 -11.70575 1.000 77.41811 176 SER A N 1
ATOM 671 C CA . SER A 1 139 ? -23.91551 -18.54365 -10.86433 1.000 76.82030 176 SER A CA 1
ATOM 672 C C . SER A 1 139 ? -22.73519 -19.36761 -10.36700 1.000 81.27511 176 SER A C 1
ATOM 673 O O . SER A 1 139 ? -21.75270 -19.57543 -11.08484 1.000 79.24850 176 SER A O 1
ATOM 676 N N . THR A 1 140 ? -22.83857 -19.83811 -9.12193 1.000 83.88955 177 THR A N 1
ATOM 677 C CA . THR A 1 140 ? -21.83060 -20.72963 -8.56063 1.000 79.77103 177 THR A CA 1
ATOM 678 C C . THR A 1 140 ? -21.75246 -22.05803 -9.30037 1.000 83.37461 177 THR A C 1
ATOM 679 O O . THR A 1 140 ? -20.79562 -22.81217 -9.09022 1.000 82.96270 177 THR A O 1
ATOM 683 N N . HIS A 1 141 ? -22.72934 -22.35412 -10.15700 1.000 83.86185 178 HIS A N 1
ATOM 684 C CA . HIS A 1 141 ? -22.80168 -23.61007 -10.89199 1.000 87.35658 178 HIS A CA 1
ATOM 685 C C . HIS A 1 141 ? -21.61333 -23.78673 -11.83061 1.000 89.97782 178 HIS A C 1
ATOM 686 O O . HIS A 1 141 ? -20.75044 -24.63769 -11.59491 1.000 89.50095 178 HIS A O 1
ATOM 693 N N . GLY A 1 142 ? -21.56110 -22.99461 -12.90218 1.000 97.57405 179 GLY A N 1
ATOM 694 C CA . GLY A 1 142 ? -20.57485 -23.15519 -13.93607 1.000 103.23561 179 GLY A CA 1
ATOM 695 C C . GLY A 1 142 ? -19.50058 -22.08720 -13.90735 1.000 92.47890 179 GLY A C 1
ATOM 696 O O . GLY A 1 142 ? -19.22461 -21.46157 -12.87676 1.000 90.41894 179 GLY A O 1
ATOM 697 N N . GLY A 1 143 ? -18.87862 -21.88245 -15.06502 1.000 81.76230 180 GLY A N 1
ATOM 698 C CA . GLY A 1 143 ? -17.83829 -20.88446 -15.20028 1.000 71.27619 180 GLY A CA 1
ATOM 699 C C . GLY A 1 143 ? -18.26911 -19.69684 -16.03486 1.000 70.05682 180 GLY A C 1
ATOM 700 O O . GLY A 1 143 ? -19.39249 -19.20260 -15.89467 1.000 70.68975 180 GLY A O 1
ATOM 701 N N . PHE A 1 144 ? -17.38555 -19.23701 -16.91627 1.000 66.56352 181 PHE A N 1
ATOM 702 C CA . PHE A 1 144 ? -17.61742 -18.04995 -17.72627 1.000 68.26804 181 PHE A CA 1
ATOM 703 C C . PHE A 1 144 ? -17.50578 -18.41169 -19.19977 1.000 66.24406 181 PHE A C 1
ATOM 704 O O . PHE A 1 144 ? -16.57204 -19.11338 -19.60225 1.000 64.31651 181 PHE A O 1
ATOM 712 N N . SER A 1 145 ? -18.46014 -17.93978 -19.99662 1.000 65.60510 182 SER A N 1
ATOM 713 C CA . SER A 1 145 ? -18.44457 -18.15160 -21.43833 1.000 67.56744 182 SER A CA 1
ATOM 714 C C . SER A 1 145 ? -17.75664 -16.96944 -22.10907 1.000 64.75636 182 SER A C 1
ATOM 715 O O . SER A 1 145 ? -18.24028 -15.83542 -22.02824 1.000 65.54093 182 SER A O 1
ATOM 718 N N . VAL A 1 146 ? -16.62755 -17.23379 -22.75815 1.000 63.16165 183 VAL A N 1
ATOM 719 C CA . VAL A 1 146 ? -15.85876 -16.20369 -23.44564 1.000 66.62945 183 VAL A CA 1
ATOM 720 C C . VAL A 1 146 ? -16.38364 -16.10494 -24.87658 1.000 64.94140 183 VAL A C 1
ATOM 721 O O . VAL A 1 146 ? -16.42490 -17.12805 -25.57581 1.000 64.75174 183 VAL A O 1
ATOM 725 N N . PRO A 1 147 ? -16.80003 -14.92483 -25.33469 1.000 66.30040 184 PRO A N 1
ATOM 726 C CA . PRO A 1 147 ? -17.22907 -14.78579 -26.73323 1.000 64.60327 184 PRO A CA 1
ATOM 727 C C . PRO A 1 147 ? -16.10877 -15.18204 -27.68373 1.000 69.35988 184 PRO A C 1
ATOM 728 O O . PRO A 1 147 ? -14.94653 -14.82182 -27.48330 1.000 68.99259 184 PRO A O 1
ATOM 732 N N . ARG A 1 148 ? -16.47048 -15.94750 -28.71853 1.000 72.33441 185 ARG A N 1
ATOM 733 C CA . ARG A 1 148 ? -15.47424 -16.47615 -29.64697 1.000 73.99419 185 ARG A CA 1
ATOM 734 C C . ARG A 1 148 ? -14.63389 -15.36518 -30.26189 1.000 74.31408 185 ARG A C 1
ATOM 735 O O . ARG A 1 148 ? -13.41741 -15.51408 -30.42772 1.000 73.37214 185 ARG A O 1
ATOM 740 N N . ARG A 1 149 ? -15.26725 -14.24109 -30.60548 1.000 73.75383 186 ARG A N 1
ATOM 741 C CA . ARG A 1 149 ? -14.52800 -13.11588 -31.16735 1.000 76.98040 186 ARG A CA 1
ATOM 742 C C . ARG A 1 149 ? -13.52402 -12.55207 -30.17195 1.000 78.88477 186 ARG A C 1
ATOM 743 O O . ARG A 1 149 ? -12.44393 -12.09818 -30.56709 1.000 81.54095 186 ARG A O 1
ATOM 746 N N . ALA A 1 150 ? -13.85831 -12.57908 -28.88102 1.000 76.60046 187 ALA A N 1
ATOM 747 C CA . ALA A 1 150 ? -12.96484 -12.03131 -27.86707 1.000 76.12485 187 ALA A CA 1
ATOM 748 C C . ALA A 1 150 ? -11.70955 -12.87813 -27.71192 1.000 79.72258 187 ALA A C 1
ATOM 749 O O . ALA A 1 150 ? -10.59863 -12.34207 -27.62879 1.000 81.47523 187 ALA A O 1
ATOM 751 N N . ALA A 1 151 ? -11.86682 -14.20234 -27.66082 1.000 77.32796 188 ALA A N 1
ATOM 752 C CA . ALA A 1 151 ? -10.71334 -15.07669 -27.48314 1.000 77.68457 188 ALA A CA 1
ATOM 753 C C . ALA A 1 151 ? -9.72888 -14.95368 -28.63766 1.000 80.39996 188 ALA A C 1
ATOM 754 O O . ALA A 1 151 ? -8.51593 -15.08465 -28.43619 1.000 80.15683 188 ALA A O 1
ATOM 756 N N . ASP A 1 152 ? -10.22558 -14.69755 -29.84857 1.000 80.26248 189 ASP A N 1
ATOM 757 C CA . ASP A 1 152 ? -9.34292 -14.59852 -31.00510 1.000 84.11235 189 ASP A CA 1
ATOM 758 C C . ASP A 1 152 ? -8.70792 -13.21758 -31.11705 1.000 87.22184 189 ASP A C 1
ATOM 759 O O . ASP A 1 152 ? -7.53059 -13.10185 -31.47344 1.000 91.04050 189 ASP A O 1
ATOM 764 N N . ASP A 1 153 ? -9.46379 -12.16236 -30.81753 1.000 85.88424 190 ASP A N 1
ATOM 765 C CA . ASP A 1 153 ? -8.99603 -10.79910 -31.02522 1.000 92.49271 190 ASP A CA 1
ATOM 766 C C . ASP A 1 153 ? -8.41177 -10.15517 -29.77451 1.000 91.30606 190 ASP A C 1
ATOM 767 O O . ASP A 1 153 ? -7.83471 -9.06740 -29.87409 1.000 97.26809 190 ASP A O 1
ATOM 772 N N . CYS A 1 154 ? -8.54149 -10.78643 -28.60845 1.000 94.61487 191 CYS A N 1
ATOM 773 C CA . CYS A 1 154 ? -8.07912 -10.16664 -27.37202 1.000 92.46644 191 CYS A CA 1
ATOM 774 C C . CYS A 1 154 ? -7.19230 -11.10996 -26.56936 1.000 83.05126 191 CYS A C 1
ATOM 775 O O . CYS A 1 154 ? -6.02994 -10.79492 -26.29884 1.000 88.06448 191 CYS A O 1
ATOM 778 N N . LEU A 1 155 ? -7.73034 -12.26271 -26.18149 1.000 86.33029 192 LEU A N 1
ATOM 779 C CA . LEU A 1 155 ? -6.96544 -13.21449 -25.39377 1.000 82.51170 192 LEU A CA 1
ATOM 780 C C . LEU A 1 155 ? -5.81034 -13.78517 -26.21682 1.000 82.33344 192 LEU A C 1
ATOM 781 O O . LEU A 1 155 ? -5.87625 -13.82622 -27.44859 1.000 83.70317 192 LEU A O 1
ATOM 786 N N . PRO A 1 156 ? -4.73039 -14.21216 -25.56021 1.000 84.32189 193 PRO A N 1
ATOM 787 C CA . PRO A 1 156 ? -3.62055 -14.82615 -26.29755 1.000 83.56564 193 PRO A CA 1
ATOM 788 C C . PRO A 1 156 ? -4.05821 -16.11214 -26.98242 1.000 83.51810 193 PRO A C 1
ATOM 789 O O . PRO A 1 156 ? -4.96230 -16.81282 -26.52161 1.000 78.50405 193 PRO A O 1
ATOM 793 N N . LYS A 1 157 ? -3.40152 -16.41598 -28.09986 1.000 85.43918 194 LYS A N 1
ATOM 794 C CA . LYS A 1 157 ? -3.78093 -17.57123 -28.90239 1.000 83.01145 194 LYS A CA 1
ATOM 795 C C . LYS A 1 157 ? -3.40566 -18.86559 -28.19170 1.000 80.20105 194 LYS A C 1
ATOM 796 O O . LYS A 1 157 ? -2.26546 -19.03865 -27.74944 1.000 78.06703 194 LYS A O 1
ATOM 802 N N . LEU A 1 158 ? -4.37031 -19.77485 -28.08518 1.000 79.54678 195 LEU A N 1
ATOM 803 C CA . LEU A 1 158 ? -4.12783 -21.08137 -27.49739 1.000 79.78785 195 LEU A CA 1
ATOM 804 C C . LEU A 1 158 ? -3.38678 -21.98091 -28.48212 1.000 81.13697 195 LEU A C 1
ATOM 805 O O . LEU A 1 158 ? -3.42631 -21.78322 -29.69944 1.000 82.38420 195 LEU A O 1
ATOM 810 N N . ASP A 1 159 ? -2.70613 -22.98502 -27.93680 1.000 87.14598 196 ASP A N 1
ATOM 811 C CA . ASP A 1 159 ? -2.03415 -23.99262 -28.75361 1.000 90.59497 196 ASP A CA 1
ATOM 812 C C . ASP A 1 159 ? -3.06675 -25.04870 -29.12746 1.000 90.07433 196 ASP A C 1
ATOM 813 O O . ASP A 1 159 ? -3.33983 -25.97054 -28.35537 1.000 91.23589 196 ASP A O 1
ATOM 818 N N . MET A 1 160 ? -3.64295 -24.91764 -30.32538 1.000 87.23061 197 MET A N 1
ATOM 819 C CA . MET A 1 160 ? -4.68760 -25.83891 -30.75966 1.000 88.17594 197 MET A CA 1
ATOM 820 C C . MET A 1 160 ? -4.17907 -27.26536 -30.91840 1.000 91.07865 197 MET A C 1
ATOM 821 O O . MET A 1 160 ? -4.99034 -28.19468 -30.98800 1.000 91.26469 197 MET A O 1
ATOM 826 N N . SER A 1 161 ? -2.86125 -27.46282 -30.98147 1.000 90.35358 198 SER A N 1
ATOM 827 C CA . SER A 1 161 ? -2.31073 -28.81101 -31.01171 1.000 93.81523 198 SER A CA 1
ATOM 828 C C . SER A 1 161 ? -2.49623 -29.54435 -29.68961 1.000 99.03945 198 SER A C 1
ATOM 829 O O . SER A 1 161 ? -2.28845 -30.76098 -29.64053 1.000 108.92119 198 SER A O 1
ATOM 832 N N . LEU A 1 162 ? -2.87990 -28.83955 -28.62906 1.000 98.63566 199 LEU A N 1
ATOM 833 C CA . LEU A 1 162 ? -3.16754 -29.45087 -27.34237 1.000 98.30353 199 LEU A CA 1
ATOM 834 C C . LEU A 1 162 ? -4.57871 -30.03443 -27.33795 1.000 98.71630 199 LEU A C 1
ATOM 835 O O . LEU A 1 162 ? -5.42269 -29.69735 -28.17260 1.000 94.71529 199 LEU A O 1
ATOM 840 N N . ASN A 1 163 ? -4.83055 -30.92386 -26.37810 1.000 100.38378 200 ASN A N 1
ATOM 841 C CA . ASN A 1 163 ? -6.12592 -31.58933 -26.25029 1.000 100.21615 200 ASN A CA 1
ATOM 842 C C . ASN A 1 163 ? -6.44497 -31.76525 -24.76992 1.000 99.74809 200 ASN A C 1
ATOM 843 O O . ASN A 1 163 ? -5.97008 -32.72140 -24.13559 1.000 103.86281 200 ASN A O 1
ATOM 848 N N . PRO A 1 164 ? -7.24830 -30.86479 -24.18176 1.000 97.64478 201 PRO A N 1
ATOM 849 C CA . PRO A 1 164 ? -7.78518 -29.68369 -24.86191 1.000 92.80264 201 PRO A CA 1
ATOM 850 C C . PRO A 1 164 ? -6.83882 -28.49052 -24.76687 1.000 90.28631 201 PRO A C 1
ATOM 851 O O . PRO A 1 164 ? -6.00797 -28.45130 -23.85933 1.000 92.24896 201 PRO A O 1
ATOM 855 N N . PRO A 1 165 ? -6.95009 -27.54239 -25.69534 1.000 89.79229 202 PRO A N 1
ATOM 856 C CA . PRO A 1 165 ? -6.14429 -26.31930 -25.59010 1.000 89.37428 202 PRO A CA 1
ATOM 857 C C . PRO A 1 165 ? -6.48074 -25.56754 -24.31138 1.000 84.74325 202 PRO A C 1
ATOM 858 O O . PRO A 1 165 ? -7.65129 -25.36817 -23.97879 1.000 81.12354 202 PRO A O 1
ATOM 862 N N . ASN A 1 166 ? -5.44331 -25.15538 -23.58713 1.000 83.24221 203 ASN A N 1
ATOM 863 C CA . ASN A 1 166 ? -5.65920 -24.47292 -22.32045 1.000 79.56513 203 ASN A CA 1
ATOM 864 C C . ASN A 1 166 ? -4.41607 -23.68342 -21.93945 1.000 78.60222 203 ASN A C 1
ATOM 865 O O . ASN A 1 166 ? -3.30156 -23.98335 -22.37669 1.000 78.61427 203 ASN A O 1
ATOM 870 N N . GLN A 1 167 ? -4.63596 -22.66265 -21.11427 1.000 78.36205 204 GLN A N 1
ATOM 871 C CA . GLN A 1 167 ? -3.57633 -21.84444 -20.54282 1.000 76.95282 204 GLN A CA 1
ATOM 872 C C . GLN A 1 167 ? -4.12543 -21.19216 -19.28388 1.000 76.40304 204 GLN A C 1
ATOM 873 O O . GLN A 1 167 ? -5.33599 -20.99263 -19.15574 1.000 73.86180 204 GLN A O 1
ATOM 879 N N . GLU A 1 168 ? -3.23133 -20.86269 -18.35648 1.000 78.36801 205 GLU A N 1
ATOM 880 C CA . GLU A 1 168 ? -3.61571 -20.18902 -17.11818 1.000 75.60379 205 GLU A CA 1
ATOM 881 C C . GLU A 1 168 ? -3.28849 -18.70760 -17.26144 1.000 72.35378 205 GLU A C 1
ATOM 887 N N . LEU A 1 169 ? -4.32654 -17.90509 -17.47213 1.000 73.90040 206 LEU A N 1
ATOM 888 C CA . LEU A 1 169 ? -4.16309 -16.47002 -17.63104 1.000 73.65084 206 LEU A CA 1
ATOM 889 C C . LEU A 1 169 ? -3.96613 -15.79677 -16.27897 1.000 73.73457 206 LEU A C 1
ATOM 890 O O . LEU A 1 169 ? -4.45196 -16.26842 -15.24722 1.000 72.76689 206 LEU A O 1
ATOM 895 N N . VAL A 1 170 ? -3.23182 -14.68659 -16.29432 1.000 71.62511 207 VAL A N 1
ATOM 896 C CA . VAL A 1 170 ? -2.99284 -13.86864 -15.11052 1.000 72.34850 207 VAL A CA 1
ATOM 897 C C . VAL A 1 170 ? -3.28103 -12.42143 -15.48234 1.000 73.97290 207 VAL A C 1
ATOM 898 O O . VAL A 1 170 ? -2.61888 -11.86069 -16.36416 1.000 75.67792 207 VAL A O 1
ATOM 902 N N . ALA A 1 171 ? -4.25942 -11.81800 -14.81343 1.000 76.25183 208 ALA A N 1
ATOM 903 C CA . ALA A 1 171 ? -4.68402 -10.45666 -15.10234 1.000 82.12370 208 ALA A CA 1
ATOM 904 C C . ALA A 1 171 ? -4.62851 -9.60976 -13.83894 1.000 79.38676 208 ALA A C 1
ATOM 905 O O . ALA A 1 171 ? -4.94515 -10.08677 -12.74452 1.000 76.17626 208 ALA A O 1
ATOM 907 N N . LYS A 1 172 ? -4.22521 -8.35235 -13.99809 1.000 77.36119 209 LYS A N 1
ATOM 908 C CA . LYS A 1 172 ? -4.18590 -7.39262 -12.90440 1.000 78.68327 209 LYS A CA 1
ATOM 909 C C . LYS A 1 172 ? -5.40057 -6.47676 -12.97594 1.000 76.01281 209 LYS A C 1
ATOM 910 O O . LYS A 1 172 ? -5.82508 -6.07554 -14.06336 1.000 75.47471 209 LYS A O 1
ATOM 916 N N . ASP A 1 173 ? -5.95800 -6.14868 -11.81443 1.000 80.15821 210 ASP A N 1
ATOM 917 C CA . ASP A 1 173 ? -7.10482 -5.25726 -11.75290 1.000 80.82565 210 ASP A CA 1
ATOM 918 C C . ASP A 1 173 ? -6.62292 -3.81890 -11.55479 1.000 81.69366 210 ASP A C 1
ATOM 919 O O . ASP A 1 173 ? -5.43792 -3.51022 -11.70717 1.000 82.32838 210 ASP A O 1
ATOM 924 N N . LEU A 1 174 ? -7.54583 -2.91943 -11.20676 1.000 76.72174 211 LEU A N 1
ATOM 925 C CA . LEU A 1 174 ? -7.20687 -1.50567 -11.08764 1.000 77.39094 211 LEU A CA 1
ATOM 926 C C . LEU A 1 174 ? -6.25748 -1.22153 -9.93124 1.000 78.95033 211 LEU A C 1
ATOM 927 O O . LEU A 1 174 ? -5.61064 -0.16871 -9.92478 1.000 80.75688 211 LEU A O 1
ATOM 932 N N . HIS A 1 175 ? -6.15452 -2.12876 -8.95952 1.000 78.74118 212 HIS A N 1
ATOM 933 C CA . HIS A 1 175 ? -5.31807 -1.92256 -7.78406 1.000 81.29294 212 HIS A CA 1
ATOM 934 C C . HIS A 1 175 ? -4.08432 -2.81819 -7.78285 1.000 82.46771 212 HIS A C 1
ATOM 935 O O . HIS A 1 175 ? -3.43947 -2.97857 -6.74162 1.000 83.68176 212 HIS A O 1
ATOM 942 N N . GLY A 1 176 ? -3.74137 -3.40193 -8.92918 1.000 83.85549 213 GLY A N 1
ATOM 943 C CA . GLY A 1 176 ? -2.55911 -4.22759 -9.04258 1.000 80.86655 213 GLY A CA 1
ATOM 944 C C . GLY A 1 176 ? -2.71023 -5.65093 -8.55524 1.000 82.57549 213 GLY A C 1
ATOM 945 O O . GLY A 1 176 ? -1.73916 -6.41565 -8.62476 1.000 95.36392 213 GLY A O 1
ATOM 946 N N . ASN A 1 177 ? -3.88453 -6.03434 -8.06315 1.000 84.88151 214 ASN A N 1
ATOM 947 C CA . ASN A 1 177 ? -4.09145 -7.40352 -7.61463 1.000 86.11741 214 ASN A CA 1
ATOM 948 C C . ASN A 1 177 ? -4.14065 -8.35060 -8.80719 1.000 82.35832 214 ASN A C 1
ATOM 949 O O . ASN A 1 177 ? -4.75675 -8.05184 -9.83330 1.000 81.53739 214 ASN A O 1
ATOM 954 N N . GLU A 1 178 ? -3.48706 -9.50041 -8.66858 1.000 79.92119 215 GLU A N 1
ATOM 955 C CA . GLU A 1 178 ? -3.45407 -10.49514 -9.73081 1.000 77.14230 215 GLU A CA 1
ATOM 956 C C . GLU A 1 178 ? -4.64532 -11.43671 -9.61808 1.000 72.74563 215 GLU A C 1
ATOM 957 O O . GLU A 1 178 ? -5.08321 -11.77840 -8.51590 1.000 71.98383 215 GLU A O 1
ATOM 963 N N . TRP A 1 179 ? -5.16674 -11.85099 -10.77090 1.000 73.77253 216 TRP A N 1
ATOM 964 C CA . TRP A 1 179 ? -6.27359 -12.79658 -10.84689 1.000 72.63092 216 TRP A CA 1
ATOM 965 C C . TRP A 1 179 ? -5.90245 -13.88587 -11.83865 1.000 72.55849 216 TRP A C 1
ATOM 966 O O . TRP A 1 179 ? -5.57681 -13.59120 -12.99355 1.000 71.63557 216 TRP A O 1
ATOM 977 N N . ARG A 1 180 ? -5.95042 -15.13594 -11.39136 1.000 72.21490 217 ARG A N 1
ATOM 978 C CA . ARG A 1 180 ? -5.57381 -16.27333 -12.21709 1.000 72.55902 217 ARG A CA 1
ATOM 979 C C . ARG A 1 180 ? -6.82488 -16.98079 -12.71899 1.000 71.44233 217 ARG A C 1
ATOM 980 O O . ARG A 1 180 ? -7.68351 -17.37708 -11.92397 1.000 70.22561 217 ARG A O 1
ATOM 988 N N . PHE A 1 181 ? -6.92507 -17.12743 -14.03755 1.000 71.69978 218 PHE A N 1
ATOM 989 C CA . PHE A 1 181 ? -8.03563 -17.81419 -14.67908 1.000 71.47089 218 PHE A CA 1
ATOM 990 C C . PHE A 1 181 ? -7.49660 -18.92068 -15.57118 1.000 72.79800 218 PHE A C 1
ATOM 991 O O . PHE A 1 181 ? -6.52404 -18.71612 -16.30436 1.000 73.62777 218 PHE A O 1
ATOM 999 N N . ARG A 1 182 ? -8.12780 -20.09057 -15.51265 1.000 71.58843 219 ARG A N 1
ATOM 1000 C CA . ARG A 1 182 ? -7.85114 -21.14913 -16.47448 1.000 73.32618 219 ARG A CA 1
ATOM 1001 C C . ARG A 1 182 ? -8.71569 -20.92367 -17.70754 1.000 72.27776 219 ARG A C 1
ATOM 1002 O O . ARG A 1 182 ? -9.94573 -20.85546 -17.60797 1.000 68.93568 219 ARG A O 1
ATOM 1010 N N . HIS A 1 183 ? -8.07111 -20.80272 -18.86131 1.000 71.74242 220 HIS A N 1
ATOM 1011 C CA . HIS A 1 183 ? -8.74334 -20.57225 -20.13353 1.000 72.30229 220 HIS A CA 1
ATOM 1012 C C . HIS A 1 183 ? -8.70978 -21.87821 -20.91603 1.000 73.24579 220 HIS A C 1
ATOM 1013 O O . HIS A 1 183 ? -7.64800 -22.29316 -21.38963 1.000 73.99965 220 HIS A O 1
ATOM 1020 N N . ILE A 1 184 ? -9.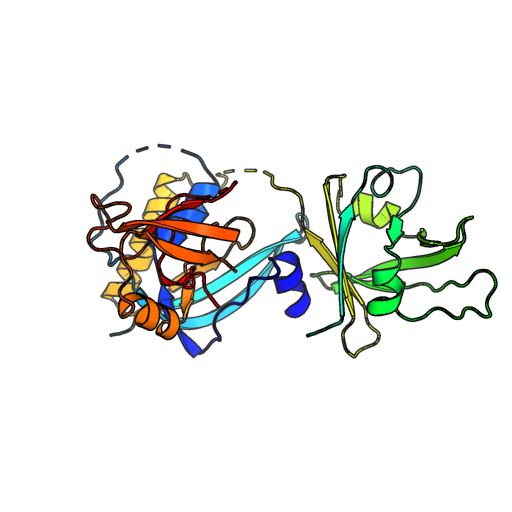86513 -22.52652 -21.04664 1.000 71.32411 221 ILE A N 1
ATOM 1021 C CA . ILE A 1 184 ? -9.95372 -23.82804 -21.69550 1.000 73.44815 221 ILE A CA 1
ATOM 1022 C C . ILE A 1 184 ? -10.85137 -23.72215 -22.92098 1.000 72.18174 221 ILE A C 1
ATOM 1023 O O . ILE A 1 184 ? -11.79758 -22.92844 -22.96255 1.000 71.50834 221 ILE A O 1
ATOM 1028 N N . PHE A 1 185 ? -10.53346 -24.52775 -23.93201 1.000 73.74520 222 PHE A N 1
ATOM 1029 C CA . PHE A 1 185 ? -11.29874 -24.61381 -25.17400 1.000 72.95612 222 PHE A CA 1
ATOM 1030 C C . PHE A 1 185 ? -11.87432 -26.02473 -25.25403 1.000 74.64908 222 PHE A C 1
ATOM 1031 O O . PHE A 1 185 ? -11.17573 -26.96650 -25.64186 1.000 77.12571 222 PHE A O 1
ATOM 1039 N N . ARG A 1 186 ? -13.13945 -26.17338 -24.88097 1.000 74.65596 223 ARG A N 1
ATOM 1040 C CA . ARG A 1 186 ? -13.77415 -27.48558 -24.82639 1.000 76.64307 223 ARG A CA 1
ATOM 1041 C C . ARG A 1 186 ? -15.24625 -27.32100 -25.19093 1.000 76.68807 223 ARG A C 1
ATOM 1042 O O . ARG A 1 186 ? -15.64779 -26.29975 -25.75816 1.000 76.14026 223 ARG A O 1
ATOM 1050 N N . GLY A 1 187 ? -16.05291 -28.32632 -24.86159 1.000 80.73160 224 GLY A N 1
ATOM 1051 C CA . GLY A 1 187 ? -17.47059 -28.30316 -25.14621 1.000 82.13773 224 GLY A CA 1
ATOM 1052 C C . GLY A 1 187 ? -17.81145 -28.94085 -26.48126 1.000 84.20635 224 GLY A C 1
ATOM 1053 O O . GLY A 1 187 ? -16.95013 -29.25266 -27.30677 1.000 82.84895 224 GLY A O 1
ATOM 1054 N N . GLN A 1 188 ? -19.11109 -29.13947 -26.68917 1.000 88.14873 225 GLN A N 1
ATOM 1055 C CA . GLN A 1 188 ? -19.62250 -29.71585 -27.93234 1.000 85.34559 225 GLN A CA 1
ATOM 1056 C C . GLN A 1 188 ? -20.97969 -29.08759 -28.21500 1.000 85.72111 225 GLN A C 1
ATOM 1057 O O . GLN A 1 188 ? -21.99499 -29.49157 -27.62669 1.000 86.65898 225 GLN A O 1
ATOM 1063 N N . PRO A 1 189 ? -21.04617 -28.08983 -29.11487 1.000 86.75256 226 PRO A N 1
ATOM 1064 C CA . PRO A 1 189 ? -19.97263 -27.47174 -29.90932 1.000 85.34790 226 PRO A CA 1
ATOM 1065 C C . PRO A 1 189 ? -18.89635 -26.77798 -29.07244 1.000 82.53729 226 PRO A C 1
ATOM 1066 O O . PRO A 1 189 ? -19.18184 -26.29102 -27.97893 1.000 81.43378 226 PRO A O 1
ATOM 1070 N N . LYS A 1 190 ? -17.67347 -26.74310 -29.59571 1.000 79.58849 227 LYS A N 1
ATOM 1071 C CA . LYS A 1 190 ? -16.53624 -26.24533 -28.83648 1.000 77.53049 227 LYS A CA 1
ATOM 1072 C C . LYS A 1 190 ? -16.65965 -24.74548 -28.58565 1.000 75.95267 227 LYS A C 1
ATOM 1073 O O . LYS A 1 190 ? -17.31138 -24.01570 -29.33778 1.000 76.85837 227 LYS A O 1
ATOM 1077 N N . ARG A 1 191 ? -16.02163 -24.29013 -27.50931 1.000 72.15059 228 ARG A N 1
ATOM 1078 C CA . ARG A 1 191 ? -16.16433 -22.91205 -27.06229 1.000 72.98158 228 ARG A CA 1
ATOM 1079 C C . ARG A 1 191 ? -14.99547 -22.55431 -26.15832 1.000 71.36392 228 ARG A C 1
ATOM 1080 O O . ARG A 1 191 ? -14.28968 -23.42750 -25.64636 1.000 71.47401 228 ARG A O 1
ATOM 1088 N N . HIS A 1 192 ? -14.81417 -21.25201 -25.95770 1.000 71.67545 229 HIS A N 1
ATOM 1089 C CA . HIS A 1 192 ? -13.80772 -20.73555 -25.04007 1.000 70.52398 229 HIS A CA 1
ATOM 1090 C C . HIS A 1 192 ? -14.45922 -20.47129 -23.68878 1.000 66.27064 229 HIS A C 1
ATOM 1091 O O . HIS A 1 192 ? -15.44073 -19.72491 -23.60410 1.000 66.11321 229 HIS A O 1
ATOM 1098 N N . LEU A 1 193 ? -13.91499 -21.07931 -22.63736 1.000 67.45902 230 LEU A N 1
ATOM 1099 C CA . LEU A 1 193 ? -14.44345 -20.92674 -21.29129 1.000 67.58658 230 LEU A CA 1
ATOM 1100 C C . LEU A 1 193 ? -13.33502 -20.51183 -20.33581 1.000 64.55427 230 LEU A C 1
ATOM 1101 O O . LEU A 1 193 ? -12.15468 -20.79115 -20.56413 1.000 67.22380 230 LEU A O 1
ATOM 1106 N N . LEU A 1 194 ? -13.73217 -19.83103 -19.26539 1.000 66.67651 231 LEU A N 1
ATOM 1107 C CA . LEU A 1 194 ? -12.87917 -19.59175 -18.10908 1.000 70.50524 231 LEU A CA 1
ATOM 1108 C C . LEU A 1 194 ? -13.42842 -20.41857 -16.95595 1.000 67.99778 231 LEU A C 1
ATOM 1109 O O . LEU A 1 194 ? -14.57333 -20.21625 -16.53643 1.000 68.79075 231 LEU A O 1
ATOM 1114 N N . THR A 1 195 ? -12.62012 -21.35773 -16.45507 1.000 71.65781 232 THR A N 1
ATOM 1115 C CA . THR A 1 195 ? -13.06944 -22.26061 -15.40920 1.000 77.78088 232 THR A CA 1
ATOM 1116 C C . THR A 1 195 ? -12.37336 -21.88426 -14.11387 1.000 74.79317 232 THR A C 1
ATOM 1117 O O . THR A 1 195 ? -12.91097 -21.06958 -13.33855 1.000 74.31195 232 THR A O 1
ATOM 1121 N N . THR A 1 196 ? -11.19225 -22.42670 -13.82368 1.000 73.09623 233 THR A N 1
ATOM 1122 C CA . THR A 1 196 ? -10.57320 -22.24258 -12.51681 1.000 71.31338 233 THR A CA 1
ATOM 1123 C C . THR A 1 196 ? -10.22724 -20.77900 -12.27375 1.000 71.92058 233 THR A C 1
ATOM 1124 O O . THR A 1 196 ? -9.54689 -20.14305 -13.08372 1.000 70.16469 233 THR A O 1
ATOM 1128 N N . GLY A 1 197 ? -10.70845 -20.24677 -11.15129 1.000 73.26774 234 GLY A N 1
ATOM 1129 C CA . GLY A 1 197 ? -10.45601 -18.87733 -10.76412 1.000 69.69839 234 GLY A CA 1
ATOM 1130 C C . GLY A 1 197 ? -11.57413 -17.90662 -11.07722 1.000 69.03681 234 GLY A C 1
ATOM 1131 O O . GLY A 1 197 ? -11.50960 -16.75309 -10.63366 1.000 68.54513 234 GLY A O 1
ATOM 1132 N N . TRP A 1 198 ? -12.59800 -18.33351 -11.81783 1.000 69.17746 235 TRP A N 1
ATOM 1133 C CA . TRP A 1 198 ? -13.65456 -17.40645 -12.20601 1.000 70.97993 235 TRP A CA 1
ATOM 1134 C C . TRP A 1 198 ? -14.65588 -17.18515 -11.07835 1.000 69.10904 235 TRP A C 1
ATOM 1135 O O . TRP A 1 198 ? -14.99516 -16.04059 -10.75872 1.000 68.85943 235 TRP A O 1
ATOM 1146 N N . SER A 1 199 ? -15.15446 -18.26962 -10.47713 1.000 69.30231 236 SER A N 1
ATOM 1147 C CA . SER A 1 199 ? -16.15576 -18.13134 -9.42348 1.000 70.22921 236 SER A CA 1
ATOM 1148 C C . SER A 1 199 ? -15.59936 -17.38718 -8.21713 1.000 69.97653 236 SER A C 1
ATOM 1149 O O . SER A 1 199 ? -16.33449 -16.64999 -7.54912 1.000 69.52485 236 SER A O 1
ATOM 1152 N N . VAL A 1 200 ? -14.30951 -17.56519 -7.92340 1.000 69.41285 237 VAL A N 1
ATOM 1153 C CA . VAL A 1 200 ? -13.66828 -16.77543 -6.87498 1.000 69.70809 237 VAL A CA 1
ATOM 1154 C C . VAL A 1 200 ? -13.70303 -15.29647 -7.24083 1.000 70.35164 237 VAL A C 1
ATOM 1155 O O . VAL A 1 200 ? -14.01935 -14.43687 -6.40924 1.000 71.82022 237 VAL A O 1
ATOM 1159 N N . PHE A 1 201 ? -13.38983 -14.98286 -8.50159 1.000 71.90075 238 PHE A N 1
ATOM 1160 C CA . PHE A 1 201 ? -13.47194 -13.60568 -8.97795 1.000 71.68690 238 PHE A CA 1
ATOM 1161 C C . PHE A 1 201 ? -14.87972 -13.04317 -8.82932 1.000 71.38934 238 PHE A C 1
ATOM 1162 O O . PHE A 1 201 ? -15.04594 -11.84744 -8.56225 1.000 73.05124 238 PHE A O 1
ATOM 1170 N N . VAL A 1 202 ? -15.90110 -13.88637 -8.99049 1.000 70.86889 239 VAL A N 1
ATOM 1171 C CA . VAL A 1 202 ? -17.27887 -13.42066 -8.86901 1.000 73.67331 239 VAL A CA 1
ATOM 1172 C C . VAL A 1 202 ? -17.61223 -13.09499 -7.41778 1.000 75.98183 239 VAL A C 1
ATOM 1173 O O . VAL A 1 202 ? -18.23686 -12.06787 -7.12616 1.000 75.12327 239 VAL A O 1
ATOM 1177 N N . SER A 1 203 ? -17.19744 -13.95530 -6.48454 1.000 72.79071 240 SER A N 1
ATOM 1178 C CA . SER A 1 203 ? -17.55607 -13.75097 -5.08416 1.000 76.38770 240 SER A CA 1
ATOM 1179 C C . SER A 1 203 ? -16.77870 -12.59210 -4.47059 1.000 77.01734 240 SER A C 1
ATOM 1180 O O . SER A 1 203 ? -17.34928 -11.77732 -3.73567 1.000 78.74176 240 SER A O 1
ATOM 1183 N N . GLN A 1 204 ? -15.47738 -12.50028 -4.75783 1.000 75.43173 241 GLN A N 1
ATOM 1184 C CA . GLN A 1 204 ? -14.66440 -11.44669 -4.15711 1.000 76.42802 241 GLN A CA 1
ATOM 1185 C C . GLN A 1 204 ? -15.10139 -10.06756 -4.63391 1.000 76.02550 241 GLN A C 1
ATOM 1186 O O . GLN A 1 204 ? -15.15437 -9.11773 -3.84376 1.000 77.76242 241 GLN A O 1
ATOM 1192 N N . LYS A 1 205 ? -15.42098 -9.93593 -5.91846 1.000 77.20715 242 LYS A N 1
ATOM 1193 C CA . LYS A 1 205 ? -15.88750 -8.67234 -6.46958 1.000 78.07172 242 LYS A CA 1
ATOM 1194 C C . LYS A 1 205 ? -17.40696 -8.52790 -6.42160 1.000 78.54497 242 LYS A C 1
ATOM 1195 O O . LYS A 1 205 ? -17.93458 -7.53409 -6.93464 1.000 79.06275 242 LYS A O 1
ATOM 1201 N N . ARG A 1 206 ? -18.11094 -9.48526 -5.80930 1.000 78.19764 243 ARG A N 1
ATOM 1202 C CA . ARG A 1 206 ? -19.56788 -9.44051 -5.64741 1.000 78.76866 243 ARG A CA 1
ATOM 1203 C C . ARG A 1 206 ? -20.28060 -9.10978 -6.96483 1.000 77.78753 243 ARG A C 1
ATOM 1204 O O . ARG A 1 206 ? -21.11626 -8.20741 -7.05169 1.000 77.11356 243 ARG A O 1
ATOM 1212 N N . LEU A 1 207 ? -19.95725 -9.87236 -8.00499 1.000 77.35236 244 LEU A N 1
ATOM 1213 C CA . LEU A 1 207 ? -20.56686 -9.63757 -9.30542 1.000 73.31643 244 LEU A CA 1
ATOM 1214 C C . LEU A 1 207 ? -21.91693 -10.33691 -9.39740 1.000 74.79652 244 LEU A C 1
ATOM 1215 O O . LEU A 1 207 ? -22.10368 -11.43897 -8.87255 1.000 76.33790 244 LEU A O 1
ATOM 1220 N N . VAL A 1 208 ? -22.86883 -9.67269 -10.05297 1.000 77.03422 245 VAL A N 1
ATOM 1221 C CA . VAL A 1 208 ? -24.19760 -10.21863 -10.28470 1.000 78.96405 245 VAL A CA 1
ATOM 1222 C C . VAL A 1 208 ? -24.50005 -10.12945 -11.77381 1.000 76.50960 245 VAL A C 1
ATOM 1223 O O . VAL A 1 208 ? -23.84053 -9.40690 -12.52443 1.000 76.39626 245 VAL A O 1
ATOM 1227 N N . ALA A 1 209 ? -25.50820 -10.88895 -12.19761 1.000 74.69798 246 ALA A N 1
ATOM 1228 C CA . ALA A 1 209 ? -25.93343 -10.85070 -13.58958 1.000 74.17581 246 ALA A CA 1
ATOM 1229 C C . ALA A 1 209 ? -26.41173 -9.45069 -13.95580 1.000 73.27158 246 ALA A C 1
ATOM 1230 O O . ALA A 1 209 ? -27.01940 -8.74415 -13.14711 1.000 75.68134 246 ALA A O 1
ATOM 1232 N N . GLY A 1 210 ? -26.12885 -9.04932 -15.19465 1.000 74.27354 247 GLY A N 1
ATOM 1233 C CA . GLY A 1 210 ? -26.34872 -7.70053 -15.65172 1.000 73.64302 247 GLY A CA 1
ATOM 1234 C C . GLY A 1 210 ? -25.11024 -6.83021 -15.57962 1.000 74.94183 247 GLY A C 1
ATOM 1235 O O . GLY A 1 210 ? -24.97618 -5.88888 -16.37004 1.000 76.84660 247 GLY A O 1
ATOM 1236 N N . ASP A 1 211 ? -24.20637 -7.12238 -14.64722 1.000 75.53993 248 ASP A N 1
ATOM 1237 C CA . ASP A 1 211 ? -22.90689 -6.47441 -14.63283 1.000 76.30188 248 ASP A CA 1
ATOM 1238 C C . ASP A 1 211 ? -22.08222 -6.93641 -15.83307 1.000 75.01324 248 ASP A C 1
ATOM 1239 O O . ASP A 1 211 ? -22.44547 -7.87139 -16.55265 1.000 72.64596 248 ASP A O 1
ATOM 1244 N N . ALA A 1 212 ? -20.95050 -6.27188 -16.04440 1.000 76.94993 249 ALA A N 1
ATOM 1245 C CA . ALA A 1 212 ? -20.09352 -6.56258 -17.18184 1.000 76.96532 249 ALA A CA 1
ATOM 1246 C C . ALA A 1 212 ? -18.64739 -6.69931 -16.73029 1.000 77.69185 249 ALA A C 1
ATOM 1247 O O . ALA A 1 212 ? -18.19825 -6.01738 -15.80503 1.000 78.18825 249 ALA A O 1
ATOM 1249 N N . VAL A 1 213 ? -17.92507 -7.59593 -17.39573 1.000 76.56158 250 VAL A N 1
ATOM 1250 C CA . VAL A 1 213 ? -16.50360 -7.80298 -17.15597 1.000 77.21450 250 VAL A CA 1
ATOM 1251 C C . VAL A 1 213 ? -15.73844 -7.28217 -18.36484 1.000 78.02231 250 VAL A C 1
ATOM 1252 O O . VAL A 1 213 ? -16.21338 -7.35151 -19.50430 1.000 77.55627 250 VAL A O 1
ATOM 1256 N N . LEU A 1 214 ? -14.55194 -6.73676 -18.10965 1.000 84.74849 251 LEU A N 1
ATOM 1257 C CA . LEU A 1 214 ? -13.71613 -6.16648 -19.15441 1.000 74.57366 251 LEU A CA 1
ATOM 1258 C C . LEU A 1 214 ? -12.34743 -6.82910 -19.13823 1.000 71.04550 251 LEU A C 1
ATOM 1259 O O . LEU A 1 214 ? -11.86054 -7.26097 -18.09056 1.000 77.26838 251 LEU A O 1
ATOM 1264 N N . PHE A 1 215 ? -11.72937 -6.90230 -20.31425 1.000 76.17016 252 PHE A N 1
ATOM 1265 C CA . PHE A 1 215 ? -10.38114 -7.43113 -20.44960 1.000 76.85839 252 PHE A CA 1
ATOM 1266 C C . PHE A 1 215 ? -9.61594 -6.59311 -21.46035 1.000 80.08315 252 PHE A C 1
ATOM 1267 O O . PHE A 1 215 ? -10.14662 -6.24176 -22.51788 1.000 78.88150 252 PHE A O 1
ATOM 1275 N N . LEU A 1 216 ? -8.36885 -6.27385 -21.12426 1.000 82.43492 253 LEU A N 1
ATOM 1276 C CA . LEU A 1 216 ? -7.50972 -5.44892 -21.96177 1.000 85.15598 253 LEU A CA 1
ATOM 1277 C C . LEU A 1 216 ? -6.17402 -6.14861 -22.15105 1.000 89.21033 253 LEU A C 1
ATOM 1278 O O . LEU A 1 216 ? -5.58976 -6.64913 -21.18478 1.000 90.21529 253 LEU A O 1
ATOM 1283 N N . ARG A 1 217 ? -5.69665 -6.18577 -23.39328 1.000 87.71493 254 ARG A N 1
ATOM 1284 C CA . ARG A 1 217 ? -4.38908 -6.74693 -23.71723 1.000 94.33059 254 ARG A CA 1
ATOM 1285 C C . ARG A 1 217 ? -3.60015 -5.69826 -24.48681 1.000 104.74866 254 ARG A C 1
ATOM 1286 O O . ARG A 1 217 ? -3.91864 -5.40206 -25.64317 1.000 102.94891 254 ARG A O 1
ATOM 1294 N N . GLY A 1 218 ? -2.58083 -5.13548 -23.84886 1.000 107.29840 255 GLY A N 1
ATOM 1295 C CA . GLY A 1 218 ? -1.69141 -4.20465 -24.50792 1.000 116.07189 255 GLY A CA 1
ATOM 1296 C C . GLY A 1 218 ? -0.64991 -4.93380 -25.33039 1.000 123.10894 255 GLY A C 1
ATOM 1297 O O . GLY A 1 218 ? -0.78729 -6.11489 -25.65921 1.000 127.00502 255 GLY A O 1
ATOM 1298 N N . GLU A 1 219 ? 0.41505 -4.20633 -25.67116 1.000 139.80682 256 GLU A N 1
ATOM 1299 C CA . GLU A 1 219 ? 1.52464 -4.83160 -26.38091 1.000 139.51464 256 GLU A CA 1
ATOM 1300 C C . GLU A 1 219 ? 2.24525 -5.84509 -25.50249 1.000 136.60888 256 GLU A C 1
ATOM 1301 O O . GLU A 1 219 ? 2.79493 -6.82733 -26.01356 1.000 136.68089 256 GLU A O 1
ATOM 1307 N N . ASN A 1 220 ? 2.24886 -5.63033 -24.19015 1.000 132.90671 257 ASN A N 1
ATOM 1308 C CA . ASN A 1 220 ? 2.84599 -6.58763 -23.27537 1.000 129.17630 257 ASN A CA 1
ATOM 1309 C C . ASN A 1 220 ? 1.95944 -7.82283 -23.14076 1.000 129.46867 257 ASN A C 1
ATOM 1310 O O . ASN A 1 220 ? 0.76572 -7.80574 -23.45606 1.000 130.63209 257 ASN A O 1
ATOM 1315 N N . GLY A 1 221 ? 2.56285 -8.90926 -22.66132 1.000 122.92476 258 GLY A N 1
ATOM 1316 C CA . GLY A 1 221 ? 1.80108 -10.11657 -22.40448 1.000 122.94592 258 GLY A CA 1
ATOM 1317 C C . GLY A 1 221 ? 0.86429 -10.02471 -21.21966 1.000 128.72811 258 GLY A C 1
ATOM 1318 O O . GLY A 1 221 ? -0.00893 -10.88692 -21.07373 1.000 125.12480 258 GLY A O 1
ATOM 1319 N N . GLN A 1 222 ? 1.01812 -9.00198 -20.38423 1.000 148.71430 259 GLN A N 1
ATOM 1320 C CA . GLN A 1 222 ? 0.19448 -8.86551 -19.19216 1.000 146.85082 259 GLN A CA 1
ATOM 1321 C C . GLN A 1 222 ? -1.22895 -8.46134 -19.55803 1.000 131.02995 259 GLN A C 1
ATOM 1322 O O . GLN A 1 222 ? -1.44922 -7.60084 -20.41471 1.000 127.45627 259 GLN A O 1
ATOM 1328 N N . LEU A 1 223 ? -2.19673 -9.09001 -18.89871 1.000 113.06461 260 LEU A N 1
ATOM 1329 C CA . LEU A 1 223 ? -3.60943 -8.82059 -19.11281 1.000 99.29218 260 LEU A CA 1
ATOM 1330 C C . LEU A 1 223 ? -4.15757 -7.95743 -17.98170 1.000 90.69113 260 LEU A C 1
ATOM 1331 O O . LEU A 1 223 ? -3.64082 -7.96665 -16.86111 1.000 92.33343 260 LEU A O 1
ATOM 1336 N N . ARG A 1 224 ? -5.20989 -7.20170 -18.28934 1.000 83.32250 261 ARG A N 1
ATOM 1337 C CA . ARG A 1 224 ? -5.89052 -6.36962 -17.30720 1.000 78.15414 261 ARG A CA 1
ATOM 1338 C C . ARG A 1 224 ? -7.37554 -6.69474 -17.31934 1.000 76.73107 261 ARG A C 1
ATOM 1339 O O . ARG A 1 224 ? -7.95487 -6.93527 -18.38158 1.000 77.24209 261 ARG A O 1
ATOM 1347 N N . VAL A 1 225 ? -7.98994 -6.69355 -16.13849 1.000 74.25822 262 VAL A N 1
ATOM 1348 C CA . VAL A 1 225 ? -9.40201 -7.01979 -15.98493 1.000 75.33694 262 VAL A CA 1
ATOM 1349 C C . VAL A 1 225 ? -10.09881 -5.87192 -15.26500 1.000 74.26395 262 VAL A C 1
ATOM 1350 O O . VAL A 1 225 ? -9.51905 -5.23748 -14.37646 1.000 73.54083 262 VAL A O 1
ATOM 1354 N N . GLY A 1 226 ? -11.34364 -5.59308 -15.66602 1.000 76.18589 263 GLY A N 1
ATOM 1355 C CA . GLY A 1 226 ? -12.11358 -4.52827 -15.06133 1.000 76.67979 263 GLY A CA 1
ATOM 1356 C C . GLY A 1 226 ? -13.55542 -4.94823 -14.85698 1.000 79.06942 263 GLY A C 1
ATOM 1357 O O . GLY A 1 226 ? -13.99273 -5.99861 -15.33285 1.000 77.79595 263 GLY A O 1
ATOM 1358 N N . VAL A 1 227 ? -14.29133 -4.09974 -14.14140 1.000 78.08024 264 VAL A N 1
ATOM 1359 C CA . VAL A 1 227 ? -15.68291 -4.36372 -13.79052 1.000 78.44051 264 VAL A CA 1
ATOM 1360 C C . VAL A 1 227 ? -16.49351 -3.09694 -14.02618 1.000 79.30909 264 VAL A C 1
ATOM 1361 O O . VAL A 1 227 ? -16.10594 -2.01282 -13.57771 1.000 80.07234 264 VAL A O 1
ATOM 1365 N N . ARG A 1 228 ? -17.61355 -3.23269 -14.73336 1.000 79.14827 265 ARG A N 1
ATOM 1366 C CA . ARG A 1 228 ? -18.55981 -2.14148 -14.95967 1.000 87.46610 265 ARG A CA 1
ATOM 1367 C C . ARG A 1 228 ? -19.91136 -2.59415 -14.41505 1.000 83.84921 265 ARG A C 1
ATOM 1368 O O . ARG A 1 228 ? -20.63616 -3.34515 -15.07554 1.000 83.98116 265 ARG A O 1
ATOM 1376 N N . ARG A 1 229 ? -20.24597 -2.14029 -13.21124 1.000 88.02044 266 ARG A N 1
ATOM 1377 C CA . ARG A 1 229 ? -21.44695 -2.60161 -12.53333 1.000 88.15448 266 ARG A CA 1
ATOM 1378 C C . ARG A 1 229 ? -22.69414 -1.95107 -13.11881 1.000 91.24842 266 ARG A C 1
ATOM 1379 O O . ARG A 1 229 ? -22.65455 -0.83480 -13.64483 1.000 92.57537 266 ARG A O 1
ATOM 1387 N N . ALA A 1 230 ? -23.81246 -2.67374 -13.02205 1.000 90.54792 267 ALA A N 1
ATOM 1388 C CA . ALA A 1 230 ? -25.08751 -2.17207 -13.50296 1.000 95.49183 267 ALA A CA 1
ATOM 1389 C C . ALA A 1 230 ? -25.49335 -0.92585 -12.71759 1.000 100.77850 267 ALA A C 1
ATOM 1390 O O . ALA A 1 230 ? -25.03751 -0.71825 -11.58980 1.000 102.18384 267 ALA A O 1
ATOM 1392 N N . PRO A 1 231 ? -26.33117 -0.07203 -13.30646 1.000 98.35450 268 PRO A N 1
ATOM 1393 C CA . PRO A 1 231 ? -26.76428 1.14551 -12.60689 1.000 106.57293 268 PRO A CA 1
ATOM 1394 C C . PRO A 1 231 ? -27.34557 0.84427 -11.23275 1.000 108.67809 268 PRO A C 1
ATOM 1395 O O . PRO A 1 231 ? -28.18706 -0.04284 -11.07182 1.000 106.38924 268 PRO A O 1
ATOM 1399 N N . ARG A 1 232 ? -26.88657 1.59513 -10.23614 1.000 110.10551 269 ARG A N 1
ATOM 1400 C CA . ARG A 1 232 ? -27.33998 1.41682 -8.86243 1.000 114.36937 269 ARG A CA 1
ATOM 1401 C C . ARG A 1 232 ? -28.48797 2.36582 -8.53701 1.000 116.68264 269 ARG A C 1
ATOM 1402 O O . ARG A 1 232 ? -28.60595 2.84916 -7.41122 1.000 118.42348 269 ARG A O 1
ATOM 1404 N N . PRO A 1 238 ? -26.43319 10.45206 0.06808 1.000 127.93720 275 PRO A N 1
ATOM 1405 C CA . PRO A 1 238 ? -25.81927 11.44653 0.95373 1.000 118.11588 275 PRO A CA 1
ATOM 1406 C C . PRO A 1 238 ? -25.37188 10.84909 2.28516 1.000 118.02864 275 PRO A C 1
ATOM 1407 O O . PRO A 1 238 ? -26.20398 10.50426 3.12514 1.000 117.04616 275 PRO A O 1
ATOM 1411 N N . LYS A 1 239 ? -24.05800 10.73215 2.47101 1.000 101.17456 276 LYS A N 1
ATOM 1412 C CA . LYS A 1 239 ? -23.49692 10.14105 3.67760 1.000 92.03758 276 LYS A CA 1
ATOM 1413 C C . LYS A 1 239 ? -22.74219 11.12670 4.55459 1.000 83.21233 276 LYS A C 1
ATOM 1414 O O . LYS A 1 239 ? -22.71160 10.94409 5.77275 1.000 80.34732 276 LYS A O 1
ATOM 1416 N N . VAL A 1 240 ? -22.13850 12.16288 3.97644 1.000 82.99540 277 VAL A N 1
ATOM 1417 C CA . VAL A 1 240 ? -21.30616 13.09566 4.71960 1.000 80.30743 277 VAL A CA 1
ATOM 1418 C C . VAL A 1 240 ? -21.91128 14.49430 4.75688 1.000 77.04798 277 VAL A C 1
ATOM 1419 O O . VAL A 1 240 ? -21.77858 15.20010 5.75892 1.000 74.63437 277 VAL A O 1
ATOM 1423 N N . LEU A 1 241 ? -22.57690 14.91346 3.68252 1.000 75.79519 278 LEU A N 1
ATOM 1424 C CA . LEU A 1 241 ? -23.20852 16.22262 3.62416 1.000 71.63506 278 LEU A CA 1
ATOM 1425 C C . LEU A 1 241 ? -24.58328 16.09119 2.98932 1.000 70.78020 278 LEU A C 1
ATOM 1426 O O . LEU A 1 241 ? -24.81780 15.21074 2.15763 1.000 73.70681 278 LEU A O 1
ATOM 1431 N N . THR A 1 242 ? -25.48939 16.98074 3.38401 1.000 68.45923 279 THR A N 1
ATOM 1432 C CA . THR A 1 242 ? -26.77380 17.06519 2.70990 1.000 66.88014 279 THR A CA 1
ATOM 1433 C C . THR A 1 242 ? -26.60138 17.70399 1.33358 1.000 63.84417 279 THR A C 1
ATOM 1434 O O . THR A 1 242 ? -25.61135 18.38717 1.05401 1.000 58.87905 279 THR A O 1
ATOM 1438 N N . SER A 1 243 ? -27.58374 17.46731 0.46500 1.000 62.88701 280 SER A N 1
ATOM 1439 C CA . SER A 1 243 ? -27.47621 17.95067 -0.90918 1.000 65.02902 280 SER A CA 1
ATOM 1440 C C . SER A 1 243 ? -27.41350 19.47254 -1.01703 1.000 66.58198 280 SER A C 1
ATOM 1441 O O . SER A 1 243 ? -26.61032 19.96442 -1.82931 1.000 60.52325 280 SER A O 1
ATOM 1444 N N . PRO A 1 244 ? -28.19272 20.26739 -0.26569 1.000 65.01629 281 PRO A N 1
ATOM 1445 C CA . PRO A 1 244 ? -28.01486 21.72715 -0.36762 1.000 67.95823 281 PRO A CA 1
ATOM 1446 C C . PRO A 1 244 ? -26.62677 22.18878 0.03645 1.000 59.74464 281 PRO A C 1
ATOM 1447 O O . PRO A 1 244 ? -26.08670 23.12223 -0.57041 1.000 62.63293 281 PRO A O 1
ATOM 1451 N N . THR A 1 245 ? -26.03177 21.55817 1.05173 1.000 66.35254 282 THR A N 1
ATOM 1452 C CA . THR A 1 245 ? -24.67201 21.91049 1.44334 1.000 64.37681 282 THR A CA 1
ATOM 1453 C C . THR A 1 245 ? -23.66076 21.46587 0.39381 1.000 62.91315 282 THR A C 1
ATOM 1454 O O . THR A 1 245 ? -22.65281 22.14860 0.17699 1.000 58.36543 282 THR A O 1
ATOM 1458 N N . MET A 1 246 ? -23.91186 20.33455 -0.26950 1.000 64.19084 283 MET A N 1
ATOM 1459 C CA . MET A 1 246 ? -23.10638 19.96538 -1.42954 1.000 61.97736 283 MET A CA 1
ATOM 1460 C C . MET A 1 246 ? -23.29169 20.97530 -2.55526 1.000 60.93324 283 MET A C 1
ATOM 1461 O O . MET A 1 246 ? -22.31584 21.48455 -3.11920 1.000 61.63683 283 MET A O 1
ATOM 1466 N N . HIS A 1 247 ? -24.54986 21.27439 -2.89030 1.000 64.97935 284 HIS A N 1
ATOM 1467 C CA . HIS A 1 247 ? -24.86327 22.27247 -3.90893 1.000 65.70908 284 HIS A CA 1
ATOM 1468 C C . HIS A 1 247 ? -24.17053 23.59801 -3.61864 1.000 65.43094 284 HIS A C 1
ATOM 1469 O O . HIS A 1 247 ? -23.52411 24.18218 -4.49569 1.000 62.88719 284 HIS A O 1
ATOM 1476 N N . ILE A 1 248 ? -24.29743 24.08608 -2.38278 1.000 67.87847 285 ILE A N 1
ATOM 1477 C CA . ILE A 1 248 ? -23.69360 25.36348 -2.01366 1.000 63.68444 285 ILE A CA 1
ATOM 1478 C C . ILE A 1 248 ? -22.17428 25.27807 -2.09066 1.000 63.88174 285 ILE A C 1
ATOM 1479 O O . ILE A 1 248 ? -21.50386 26.22531 -2.52187 1.000 64.18778 285 ILE A O 1
ATOM 1484 N N . GLY A 1 249 ? -21.60893 24.13764 -1.68923 1.000 60.32192 286 GLY A N 1
ATOM 1485 C CA . GLY A 1 249 ? -20.16204 23.99343 -1.70554 1.000 60.54643 286 GLY A CA 1
ATOM 1486 C C . GLY A 1 249 ? -19.57159 24.08685 -3.09837 1.000 61.96958 286 GLY A C 1
ATOM 1487 O O . GLY A 1 249 ? -18.49578 24.65929 -3.28915 1.000 62.54921 286 GLY A O 1
ATOM 1488 N N . VAL A 1 250 ? -20.26454 23.52524 -4.09013 1.000 60.50344 287 VAL A N 1
ATOM 1489 C CA . VAL A 1 250 ? -19.78179 23.59625 -5.46695 1.000 60.66320 287 VAL A CA 1
ATOM 1490 C C . VAL A 1 250 ? -19.76891 25.04208 -5.94893 1.000 63.18852 287 VAL A C 1
ATOM 1491 O O . VAL A 1 250 ? -18.79873 25.50506 -6.56100 1.000 62.39531 287 VAL A O 1
ATOM 1495 N N . LEU A 1 251 ? -20.84608 25.77914 -5.66936 1.000 64.45775 288 LEU A N 1
ATOM 1496 C CA . LEU A 1 251 ? -20.95193 27.15872 -6.13613 1.000 64.76215 288 LEU A CA 1
ATOM 1497 C C . LEU A 1 251 ? -19.91603 28.05359 -5.46727 1.000 67.69423 288 LEU A C 1
ATOM 1498 O O . LEU A 1 251 ? -19.20171 28.80631 -6.14001 1.000 69.28187 288 LEU A O 1
ATOM 1503 N N . ALA A 1 252 ? -19.81979 27.98253 -4.13741 1.000 67.40936 289 ALA A N 1
ATOM 1504 C CA . ALA A 1 252 ? -18.93262 28.88346 -3.40842 1.000 66.32300 289 ALA A CA 1
ATOM 1505 C C . ALA A 1 252 ? -17.47244 28.64609 -3.77315 1.000 67.40169 289 ALA A C 1
ATOM 1506 O O . ALA A 1 252 ? -16.70663 29.60169 -3.94636 1.000 67.94203 289 ALA A O 1
ATOM 1508 N N . ALA A 1 253 ? -17.06610 27.37993 -3.89160 1.000 65.70892 290 ALA A N 1
ATOM 1509 C CA . ALA A 1 253 ? -15.69256 27.07746 -4.28380 1.000 71.48228 290 ALA A CA 1
ATOM 1510 C C . ALA A 1 253 ? -15.39458 27.60700 -5.68109 1.000 70.92569 290 ALA A C 1
ATOM 1511 O O . ALA A 1 253 ? -14.34552 28.21790 -5.91734 1.000 68.95127 290 ALA A O 1
ATOM 1513 N N . ALA A 1 254 ? -16.31346 27.38174 -6.62335 1.000 69.63026 291 ALA A N 1
ATOM 1514 C CA . ALA A 1 254 ? -16.12951 27.90342 -7.97320 1.000 72.64373 291 ALA A CA 1
ATOM 1515 C C . ALA A 1 254 ? -16.12816 29.42655 -7.97746 1.000 71.62038 291 ALA A C 1
ATOM 1516 O O . ALA A 1 254 ? -15.33557 30.05262 -8.69091 1.000 71.49602 291 ALA A O 1
ATOM 1518 N N . ALA A 1 255 ? -17.00361 30.04016 -7.17784 1.000 72.87584 292 ALA A N 1
ATOM 1519 C CA . ALA A 1 255 ? -17.06249 31.49749 -7.11657 1.000 71.63083 292 ALA A CA 1
ATOM 1520 C C . ALA A 1 255 ? -15.77580 32.07552 -6.54284 1.000 71.92203 292 ALA A C 1
ATOM 1521 O O . ALA A 1 255 ? -15.22032 33.04055 -7.08048 1.000 73.59841 292 ALA A O 1
ATOM 1523 N N . HIS A 1 256 ? -15.28544 31.49348 -5.44622 1.000 70.24731 293 HIS A N 1
ATOM 1524 C CA . HIS A 1 256 ? -14.04363 31.97218 -4.84836 1.000 71.62138 293 HIS A CA 1
ATOM 1525 C C . HIS A 1 256 ? -12.87036 31.80506 -5.80560 1.000 73.82235 293 HIS A C 1
ATOM 1526 O O . HIS A 1 256 ? -12.00160 32.68067 -5.89625 1.000 74.29121 293 HIS A O 1
ATOM 1533 N N . ALA A 1 257 ? -12.83024 30.68642 -6.53178 1.000 72.40134 294 ALA A N 1
ATOM 1534 C CA . ALA A 1 257 ? -11.75141 30.46315 -7.48645 1.000 74.52282 294 ALA A CA 1
ATOM 1535 C C . ALA A 1 257 ? -11.87580 31.37169 -8.70192 1.000 73.98706 294 ALA A C 1
ATOM 1536 O O . ALA A 1 257 ? -10.86058 31.74841 -9.29807 1.000 74.12274 294 ALA A O 1
ATOM 1538 N N . ALA A 1 258 ? -13.10225 31.73578 -9.08191 1.000 73.74430 295 ALA A N 1
ATOM 1539 C CA . ALA A 1 258 ? -13.28757 32.57603 -10.26013 1.000 74.57761 295 ALA A CA 1
ATOM 1540 C C . ALA A 1 258 ? -12.88769 34.01967 -9.98302 1.000 76.14721 295 ALA A C 1
ATOM 1541 O O . ALA A 1 258 ? -12.22413 34.65338 -10.81061 1.000 75.56402 295 ALA A O 1
ATOM 1543 N N . THR A 1 259 ? -13.27763 34.55797 -8.82605 1.000 74.64135 296 THR A N 1
ATOM 1544 C CA . THR A 1 259 ? -12.96033 35.94813 -8.51812 1.000 75.77451 296 THR A CA 1
ATOM 1545 C C . THR A 1 259 ? -11.50307 36.13499 -8.11434 1.000 76.70969 296 THR A C 1
ATOM 1546 O O . THR A 1 259 ? -10.91595 37.18255 -8.40696 1.000 79.07676 296 THR A O 1
ATOM 1550 N N . GLU A 1 260 ? -10.90486 35.14630 -7.45199 1.000 76.30826 297 GLU A N 1
ATOM 1551 C CA . GLU A 1 260 ? -9.52623 35.25336 -6.99356 1.000 75.74709 297 GLU A CA 1
ATOM 1552 C C . GLU A 1 260 ? -8.51540 34.68187 -7.97833 1.000 76.24934 297 GLU A C 1
ATOM 1553 O O . GLU A 1 260 ? -7.30977 34.85492 -7.76711 1.000 76.88534 297 GLU A O 1
ATOM 1559 N N . LYS A 1 261 ? -8.97190 34.01209 -9.03876 1.000 76.07046 298 LYS A N 1
ATOM 1560 C CA . LYS A 1 261 ? -8.09151 33.35165 -10.00469 1.000 74.51707 298 LYS A CA 1
ATOM 1561 C C . LYS A 1 261 ? -7.17357 32.33573 -9.32943 1.000 73.46914 298 LYS A C 1
ATOM 1562 O O . LYS A 1 261 ? -6.05285 32.09557 -9.78507 1.000 73.31024 298 LYS A O 1
ATOM 1568 N N . SER A 1 262 ? -7.64067 31.73997 -8.23703 1.000 75.86408 299 SER A N 1
ATOM 1569 C CA . SER A 1 262 ? -6.92901 30.67929 -7.54147 1.000 75.17639 299 SER A CA 1
ATOM 1570 C C . SER A 1 262 ? -7.44369 29.32220 -8.00464 1.000 71.75784 299 SER A C 1
ATOM 1571 O O . SER A 1 262 ? -8.55763 29.19726 -8.51825 1.000 70.16571 299 SER A O 1
ATOM 1574 N N . ARG A 1 263 ? -6.61598 28.29836 -7.81983 1.000 70.45011 300 ARG A N 1
ATOM 1575 C CA . ARG A 1 263 ? -6.95964 26.96400 -8.28654 1.000 68.78001 300 ARG A CA 1
ATOM 1576 C C . ARG A 1 263 ? -7.79820 26.22583 -7.25121 1.000 66.57081 300 ARG A C 1
ATOM 1577 O O . ARG A 1 263 ? -7.59316 26.37265 -6.04274 1.000 66.28989 300 ARG A O 1
ATOM 1585 N N . PHE A 1 264 ? -8.75971 25.44334 -7.74225 1.000 64.69883 301 PHE A N 1
ATOM 1586 C CA . PHE A 1 264 ? -9.62038 24.62612 -6.89636 1.000 63.49952 301 PHE A CA 1
ATOM 1587 C C . PHE A 1 264 ? -9.68145 23.20571 -7.44365 1.000 62.87224 301 PHE A C 1
ATOM 1588 O O . PHE A 1 264 ? -8.95719 22.87178 -8.38709 1.000 62.36084 301 PHE A O 1
ATOM 1596 N N . SER A 1 265 ? -10.53444 22.36192 -6.86697 1.000 61.37898 302 SER A N 1
ATOM 1597 C CA . SER A 1 265 ? -10.52830 20.94736 -7.20651 1.000 59.34805 302 SER A CA 1
ATOM 1598 C C . SER A 1 265 ? -11.94900 20.40357 -7.21686 1.000 59.84109 302 SER A C 1
ATOM 1599 O O . SER A 1 265 ? -12.83152 20.91045 -6.51818 1.000 57.85242 302 SER A O 1
ATOM 1602 N N . LEU A 1 266 ? -12.15352 19.35644 -8.01552 1.000 61.19398 303 LEU A N 1
ATOM 1603 C CA . LEU A 1 266 ? -13.44727 18.69812 -8.12141 1.000 59.79553 303 LEU A CA 1
ATOM 1604 C C . LEU A 1 266 ? -13.23420 17.22215 -8.42447 1.000 61.70586 303 LEU A C 1
ATOM 1605 O O . LEU A 1 266 ? -12.14417 16.79796 -8.81757 1.000 61.78748 303 LEU A O 1
ATOM 1610 N N . ILE A 1 267 ? -14.30012 16.44491 -8.24930 1.000 64.87265 304 ILE A N 1
ATOM 1611 C CA . ILE A 1 267 ? -14.29669 15.01104 -8.51392 1.000 66.26504 304 ILE A CA 1
ATOM 1612 C C . ILE A 1 267 ? -15.12959 14.74922 -9.76040 1.000 66.80571 304 ILE A C 1
ATOM 1613 O O . ILE A 1 267 ? -16.25602 15.24692 -9.87929 1.000 63.55783 304 ILE A O 1
ATOM 1618 N N . TYR A 1 268 ? -14.57275 13.97868 -10.68994 1.000 66.34581 305 TYR A N 1
ATOM 1619 C CA . TYR A 1 268 ? -15.29281 13.51949 -11.86974 1.000 66.75623 305 TYR A CA 1
ATOM 1620 C C . TYR A 1 268 ? -15.74464 12.08517 -11.63003 1.000 66.45909 305 TYR A C 1
ATOM 1621 O O . TYR A 1 268 ? -14.91329 11.20013 -11.40200 1.000 66.33665 305 TYR A O 1
ATOM 1630 N N . ASN A 1 269 ? -17.05875 11.86136 -11.66520 1.000 69.27424 306 ASN A N 1
ATOM 1631 C CA . ASN A 1 269 ? -17.64106 10.52981 -11.52230 1.000 72.40302 306 ASN A CA 1
ATOM 1632 C C . ASN A 1 269 ? -18.20882 10.11201 -12.87211 1.000 76.12616 306 ASN A C 1
ATOM 1633 O O . ASN A 1 269 ? -19.36265 10.43331 -13.19183 1.000 75.40067 306 ASN A O 1
ATOM 1638 N N . PRO A 1 270 ? -17.43975 9.39491 -13.69862 1.000 73.81253 307 PRO A N 1
ATOM 1639 C CA . PRO A 1 270 ? -17.89390 9.13219 -15.07925 1.000 77.00666 307 PRO A CA 1
ATOM 1640 C C . PRO A 1 270 ? -19.21695 8.38867 -15.16857 1.000 79.55749 307 PRO A C 1
ATOM 1641 O O . PRO A 1 270 ? -20.10663 8.80547 -15.92215 1.000 80.69222 307 PRO A O 1
ATOM 1645 N N . ARG A 1 271 ? -19.37890 7.29944 -14.42037 1.000 79.44159 308 ARG A N 1
ATOM 1646 C CA . ARG A 1 271 ? -20.60113 6.50915 -14.50098 1.000 81.66029 308 ARG A CA 1
ATOM 1647 C C . ARG A 1 271 ? -21.76938 7.13611 -13.75103 1.000 84.20215 308 ARG A C 1
ATOM 1648 O O . ARG A 1 271 ? -22.86386 6.56214 -13.75375 1.000 88.12746 308 ARG A O 1
ATOM 1656 N N . SER A 1 272 ? -21.56838 8.29025 -13.11476 1.000 81.48807 309 SER A N 1
ATOM 1657 C CA . SER A 1 272 ? -22.64749 9.03001 -12.47205 1.000 80.89160 309 SER A CA 1
ATOM 1658 C C . SER A 1 272 ? -22.79158 10.43911 -13.03280 1.000 81.79286 309 SER A C 1
ATOM 1659 O O . SER A 1 272 ? -23.49888 11.26301 -12.44051 1.000 80.26583 309 SER A O 1
ATOM 1662 N N . CYS A 1 273 ? -22.14259 10.73622 -14.15574 1.000 78.92120 310 CYS A N 1
ATOM 1663 C CA . CYS A 1 273 ? -22.18125 12.06400 -14.75723 1.000 78.66225 310 CYS A CA 1
ATOM 1664 C C . CYS A 1 273 ? -22.89929 11.99431 -16.09691 1.000 78.21677 310 CYS A C 1
ATOM 1665 O O . CYS A 1 273 ? -22.37685 11.37999 -17.04076 1.000 80.17505 310 CYS A O 1
ATOM 1668 N N . PRO A 1 274 ? -24.08520 12.59585 -16.23357 1.000 80.21002 311 PRO A N 1
ATOM 1669 C CA . PRO A 1 274 ? -24.81379 12.47154 -17.50827 1.000 80.13915 311 PRO A CA 1
ATOM 1670 C C . PRO A 1 274 ? -24.11558 13.15377 -18.67026 1.000 80.43178 311 PRO A C 1
ATOM 1671 O O . PRO A 1 274 ? -24.05110 12.58355 -19.76681 1.000 80.69696 311 PRO A O 1
ATOM 1675 N N . SER A 1 275 ? -23.59162 14.36006 -18.46600 1.000 77.54324 312 SER A N 1
ATOM 1676 C CA . SER A 1 275 ? -22.89857 15.09967 -19.51106 1.000 77.18043 312 SER A CA 1
ATOM 1677 C C . SER A 1 275 ? -21.61107 15.67847 -18.95009 1.000 78.78441 312 SER A C 1
ATOM 1678 O O . SER A 1 275 ? -21.61763 16.29408 -17.87908 1.000 84.80093 312 SER A O 1
ATOM 1681 N N . GLU A 1 276 ? -20.51708 15.48014 -19.68115 1.000 80.52251 313 GLU A N 1
ATOM 1682 C CA . GLU A 1 276 ? -19.22174 16.00936 -19.28003 1.000 77.44427 313 GLU A CA 1
ATOM 1683 C C . GLU A 1 276 ? -19.29652 17.51865 -19.08284 1.000 72.70190 313 GLU A C 1
ATOM 1684 O O . GLU A 1 276 ? -19.88266 18.24033 -19.89378 1.000 73.82517 313 GLU A O 1
ATOM 1690 N N . PHE A 1 277 ? -18.69687 17.99640 -17.99207 1.000 68.94104 314 PHE A N 1
ATOM 1691 C CA . PHE A 1 277 ? -18.71113 19.41615 -17.65942 1.000 69.35581 314 PHE A CA 1
ATOM 1692 C C . PHE A 1 277 ? -17.31232 20.01872 -17.60166 1.000 63.62086 314 PHE A C 1
ATOM 1693 O O . PHE A 1 277 ? -17.16195 21.17251 -17.18138 1.000 59.33592 314 PHE A O 1
ATOM 1701 N N . VAL A 1 278 ? -16.28771 19.26949 -18.00155 1.000 63.26821 315 VAL A N 1
ATOM 1702 C CA . VAL A 1 278 ? -14.93480 19.78945 -18.18242 1.000 59.22072 315 VAL A CA 1
ATOM 1703 C C . VAL A 1 278 ? -14.51209 19.35653 -19.58077 1.000 58.79764 315 VAL A C 1
ATOM 1704 O O . VAL A 1 278 ? -14.03607 18.23183 -19.77429 1.000 58.52977 315 VAL A O 1
ATOM 1708 N N . ILE A 1 279 ? -14.70596 20.23141 -20.55675 1.000 60.97854 316 ILE A N 1
ATOM 1709 C CA . ILE A 1 279 ? -14.45448 19.91078 -21.95986 1.000 60.54562 316 ILE A CA 1
ATOM 1710 C C . ILE A 1 279 ? -13.38892 20.86776 -22.46899 1.000 63.29875 316 ILE A C 1
ATOM 1711 O O . ILE A 1 279 ? -13.14629 21.92866 -21.86588 1.000 59.47525 316 ILE A O 1
ATOM 1716 N N . PRO A 1 280 ? -12.70808 20.51849 -23.56378 1.000 66.08637 317 PRO A N 1
ATOM 1717 C CA . PRO A 1 280 ? -11.73613 21.44967 -24.14953 1.000 63.21092 317 PRO A CA 1
ATOM 1718 C C . PRO A 1 280 ? -12.38488 22.78371 -24.48671 1.000 63.08726 317 PRO A C 1
ATOM 1719 O O . PRO A 1 280 ? -13.48924 22.83819 -25.03127 1.000 61.87864 317 PRO A O 1
ATOM 1723 N N . TYR A 1 281 ? -11.68783 23.87029 -24.14370 1.000 63.15568 318 TYR A N 1
ATOM 1724 C CA . TYR A 1 281 ? -12.23377 25.19850 -24.40087 1.000 63.98974 318 TYR A CA 1
ATOM 1725 C C . TYR A 1 281 ? -12.39576 25.45846 -25.89188 1.000 67.17071 318 TYR A C 1
ATOM 1726 O O . TYR A 1 281 ? -13.33421 26.15112 -26.30152 1.000 66.14960 318 TYR A O 1
ATOM 1735 N N . SER A 1 282 ? -11.49571 24.91603 -26.71565 1.000 68.38090 319 SER A N 1
ATOM 1736 C CA . SER A 1 282 ? -11.63860 25.05718 -28.16071 1.000 69.92880 319 SER A CA 1
ATOM 1737 C C . SER A 1 282 ? -12.90961 24.37819 -28.65347 1.000 69.83188 319 SER A C 1
ATOM 1738 O O . SER A 1 282 ? -13.62998 24.92728 -29.49552 1.000 72.22485 319 SER A O 1
ATOM 1741 N N . LYS A 1 283 ? -13.20267 23.18151 -28.13660 1.000 67.85698 320 LYS A N 1
ATOM 1742 C CA . LYS A 1 283 ? -14.43739 22.49781 -28.50565 1.000 68.13209 320 LYS A CA 1
ATOM 1743 C C . LYS A 1 283 ? -15.66338 23.28982 -28.07046 1.000 68.66269 320 LYS A C 1
ATOM 1744 O O . LYS A 1 283 ? -16.69601 23.26071 -28.75050 1.000 70.81378 320 LYS A O 1
ATOM 1750 N N . TYR A 1 284 ? -15.56942 24.01016 -26.95023 1.000 71.27786 321 TYR A N 1
ATOM 1751 C CA . TYR A 1 284 ? -16.69327 24.83179 -26.51377 1.000 69.50321 321 TYR A CA 1
ATOM 1752 C C . TYR A 1 284 ? -16.88447 26.03667 -27.42564 1.000 69.72000 321 TYR A C 1
ATOM 1753 O O . TYR A 1 284 ? -18.01987 26.39327 -27.76240 1.000 70.67167 321 TYR A O 1
ATOM 1762 N N . LEU A 1 285 ? -15.78711 26.68417 -27.82302 1.000 69.73136 322 LEU A N 1
ATOM 1763 C CA . LEU A 1 285 ? -15.88861 27.87183 -28.66533 1.000 70.93618 322 LEU A CA 1
ATOM 1764 C C . LEU A 1 285 ? -16.46130 27.52849 -30.03455 1.000 72.10570 322 LEU A C 1
ATOM 1765 O O . LEU A 1 285 ? -17.34691 28.22726 -30.54125 1.000 73.69624 322 LEU A O 1
ATOM 1770 N N . LYS A 1 286 ? -15.97199 26.44533 -30.64683 1.000 71.97942 323 LYS A N 1
ATOM 1771 C CA . LYS A 1 286 ? -16.47117 26.05157 -31.96055 1.000 73.16519 323 LYS A CA 1
ATOM 1772 C C . LYS A 1 286 ? -17.95380 25.70708 -31.91474 1.000 75.82835 323 LYS A C 1
ATOM 1773 O O . LYS A 1 286 ? -18.64639 25.81093 -32.93347 1.000 76.65910 323 LYS A O 1
ATOM 1775 N N . ALA A 1 287 ? -18.45713 25.29686 -30.74834 1.000 74.62199 324 ALA A N 1
ATOM 1776 C CA . ALA A 1 287 ? -19.88546 25.04713 -30.59872 1.000 74.54200 324 ALA A CA 1
ATOM 1777 C C . ALA A 1 287 ? -20.67280 26.34927 -30.52275 1.000 77.47250 324 ALA A C 1
ATOM 1778 O O . ALA A 1 287 ? -21.76271 26.45175 -31.09615 1.000 80.10586 324 ALA A O 1
ATOM 1780 N N . VAL A 1 288 ? -20.13706 27.35119 -29.82154 1.000 77.58345 325 VAL A N 1
ATOM 1781 C CA . VAL A 1 288 ? -20.81777 28.63851 -29.71908 1.000 79.79981 325 VAL A CA 1
ATOM 1782 C C . VAL A 1 288 ? -20.87605 29.32228 -31.07958 1.000 82.65298 325 VAL A C 1
ATOM 1783 O O . VAL A 1 288 ? -21.91893 29.85696 -31.47641 1.000 83.56027 325 VAL A O 1
ATOM 1787 N N . LYS A 1 289 ? -19.76448 29.30588 -31.82122 1.000 80.36503 326 LYS A N 1
ATOM 1788 C CA . LYS A 1 289 ? -19.73985 29.91914 -33.14445 1.000 81.52927 326 LYS A CA 1
ATOM 1789 C C . LYS A 1 289 ? -20.66768 29.21376 -34.12373 1.000 85.56578 326 LYS A C 1
ATOM 1790 O O . LYS A 1 289 ? -21.07237 29.82009 -35.12175 1.000 93.82927 326 LYS A O 1
ATOM 1792 N N . SER A 1 290 ? -21.00977 27.95366 -33.86607 1.000 90.69290 327 SER A N 1
ATOM 1793 C CA . SER A 1 290 ? -21.96284 27.25055 -34.71220 1.000 95.71679 327 SER A CA 1
ATOM 1794 C C . SER A 1 290 ? -23.34430 27.87897 -34.58395 1.000 102.49149 327 SER A C 1
ATOM 1795 O O . SER A 1 290 ? -23.75186 28.30977 -33.50157 1.000 99.95132 327 SER A O 1
ATOM 1798 N N . ASN A 1 291 ? -24.06669 27.93200 -35.69970 1.000 115.71023 328 ASN A N 1
ATOM 1799 C CA . ASN A 1 291 ? -25.39196 28.54638 -35.75929 1.000 118.64109 328 ASN A CA 1
ATOM 1800 C C . ASN A 1 291 ? -26.41166 27.46035 -36.08558 1.000 113.67178 328 ASN A C 1
ATOM 1801 O O . ASN A 1 291 ? -26.79766 27.27357 -37.24134 1.000 121.84778 328 ASN A O 1
ATOM 1806 N N . PHE A 1 292 ? -26.84256 26.73793 -35.05586 1.000 103.22366 329 PHE A N 1
ATOM 1807 C CA . PHE A 1 292 ? -27.91814 25.77546 -35.22127 1.000 96.69886 329 PHE A CA 1
ATOM 1808 C C . PHE A 1 292 ? -29.24184 26.50214 -35.44592 1.000 94.93605 329 PHE A C 1
ATOM 1809 O O . PHE A 1 292 ? -29.39662 27.68347 -35.12315 1.000 95.34182 329 PHE A O 1
ATOM 1817 N N . ASN A 1 293 ? -30.20489 25.78068 -36.01510 1.000 91.32396 330 ASN A N 1
ATOM 1818 C CA . ASN A 1 293 ? -31.53013 26.33964 -36.23707 1.000 92.34623 330 ASN A CA 1
ATOM 1819 C C . ASN A 1 293 ? -32.56783 25.23282 -36.12129 1.000 92.23997 330 ASN A C 1
ATOM 1820 O O . ASN A 1 293 ? -32.26215 24.04736 -36.27503 1.000 91.26902 330 ASN A O 1
ATOM 1825 N N . VAL A 1 294 ? -33.80718 25.64307 -35.83818 1.000 91.61744 331 VAL A N 1
ATOM 1826 C CA . VAL A 1 294 ? -34.89470 24.68862 -35.66399 1.000 96.27165 331 VAL A CA 1
ATOM 1827 C C . VAL A 1 294 ? -35.12093 23.92314 -36.96066 1.000 93.90588 331 VAL A C 1
ATOM 1828 O O . VAL A 1 294 ? -35.08255 24.49254 -38.05924 1.000 90.01050 331 VAL A O 1
ATOM 1832 N N . GLY A 1 295 ? -35.35001 22.61514 -36.83680 1.000 90.80279 332 GLY A N 1
ATOM 1833 C CA . GLY A 1 295 ? -35.54495 21.75627 -37.98298 1.000 91.97263 332 GLY A CA 1
ATOM 1834 C C . GLY A 1 295 ? -34.28825 21.09386 -38.50150 1.000 92.81692 332 GLY A C 1
ATOM 1835 O O . GLY A 1 295 ? -34.38511 20.18930 -39.34137 1.000 98.81562 332 GLY A O 1
ATOM 1836 N N . GLN A 1 296 ? -33.11653 21.51463 -38.03312 1.000 96.38467 333 GLN A N 1
ATOM 1837 C CA . GLN A 1 296 ? -31.86900 20.88978 -38.44668 1.000 95.70285 333 GLN A CA 1
ATOM 1838 C C . GLN A 1 296 ? -31.78011 19.46775 -37.90954 1.000 94.23561 333 GLN A C 1
ATOM 1839 O O . GLN A 1 296 ? -32.18457 19.18630 -36.77814 1.000 93.33980 333 GLN A O 1
ATOM 1845 N N . ARG A 1 297 ? -31.24469 18.56896 -38.72960 1.000 91.78730 334 ARG A N 1
ATOM 1846 C CA . ARG A 1 297 ? -31.01697 17.19069 -38.32141 1.000 92.89941 334 ARG A CA 1
ATOM 1847 C C . ARG A 1 297 ? -29.64766 17.07885 -37.66431 1.000 92.38904 334 ARG A C 1
ATOM 1848 O O . ARG A 1 297 ? -28.65318 17.58072 -38.19800 1.000 92.83152 334 ARG A O 1
ATOM 1856 N N . PHE A 1 298 ? -29.60107 16.42614 -36.50607 1.000 93.40447 335 PHE A N 1
ATOM 1857 C CA . PHE A 1 298 ? -28.37144 16.27969 -35.74407 1.000 91.75432 335 PHE A CA 1
ATOM 1858 C C . PHE A 1 298 ? -28.12370 14.80809 -35.44297 1.000 96.26071 335 PHE A C 1
ATOM 1859 O O . PHE A 1 298 ? -29.01736 13.96622 -35.56335 1.000 96.65694 335 PHE A O 1
ATOM 1867 N N . LYS A 1 299 ? -26.89088 14.51100 -35.03769 1.000 101.65629 336 LYS A N 1
ATOM 1868 C CA . LYS A 1 299 ? -26.49640 13.16263 -34.66071 1.000 105.12939 336 LYS A CA 1
ATOM 1869 C C . LYS A 1 299 ? -25.67238 13.22444 -33.38268 1.000 105.33718 336 LYS A C 1
ATOM 1870 O O . LYS A 1 299 ? -25.05693 14.24499 -33.06458 1.000 101.23178 336 LYS A O 1
ATOM 1872 N N . MET A 1 300 ? -25.66988 12.11454 -32.64837 1.000 107.53026 337 MET A N 1
ATOM 1873 C CA . MET A 1 300 ? -24.92776 11.99177 -31.40195 1.000 108.21683 337 MET A CA 1
ATOM 1874 C C . MET A 1 300 ? -23.97908 10.80455 -31.48465 1.000 117.32664 337 MET A C 1
ATOM 1875 O O . MET A 1 300 ? -24.33644 9.74654 -32.01322 1.000 117.37965 337 MET A O 1
ATOM 1880 N N . LYS A 1 301 ? -22.77321 10.98598 -30.95546 1.000 108.97860 338 LYS A N 1
ATOM 1881 C CA . LYS A 1 301 ? -21.74257 9.95432 -31.00211 1.000 106.96052 338 LYS A CA 1
ATOM 1882 C C . LYS A 1 301 ? -22.13554 8.73106 -30.17867 1.000 110.27801 338 LYS A C 1
ATOM 1883 O O . LYS A 1 301 ? -22.43785 8.84027 -28.99095 1.000 111.20303 338 LYS A O 1
ATOM 1889 N N . HIS A 1 312 ? -27.39762 7.41939 -32.72817 1.000 116.18127 349 HIS A N 1
ATOM 1890 C CA . HIS A 1 312 ? -28.71894 7.99046 -32.49564 1.000 115.21034 349 HIS A CA 1
ATOM 1891 C C . HIS A 1 312 ? -28.85230 9.34423 -33.18463 1.000 111.64192 349 HIS A C 1
ATOM 1892 O O . HIS A 1 312 ? -27.93579 10.16536 -33.14607 1.000 108.67364 349 HIS A O 1
ATOM 1899 N N . THR A 1 313 ? -30.00158 9.57155 -33.81491 1.000 115.51444 350 THR A N 1
ATOM 1900 C CA . THR A 1 313 ? -30.24981 10.78715 -34.57348 1.000 106.57575 350 THR A CA 1
ATOM 1901 C C . THR A 1 313 ? -31.58864 11.38911 -34.16835 1.000 108.27230 350 THR A C 1
ATOM 1902 O O . THR A 1 313 ? -32.45086 10.71784 -33.59503 1.000 109.38662 350 THR A O 1
ATOM 1906 N N . GLY A 1 314 ? -31.74789 12.67052 -34.47304 1.000 109.49476 351 GLY A N 1
ATOM 1907 C CA . GLY A 1 314 ? -32.97686 13.36277 -34.14817 1.000 107.70665 351 GLY A CA 1
ATOM 1908 C C . GLY A 1 314 ? -33.07321 14.67785 -34.88796 1.000 103.23760 351 GLY A C 1
ATOM 1909 O O . GLY A 1 314 ? -32.34744 14.92623 -35.85271 1.000 102.15266 351 GLY A O 1
ATOM 1910 N N . THR A 1 315 ? -33.98154 15.52802 -34.41079 1.000 92.87638 352 THR A N 1
ATOM 1911 C CA . THR A 1 315 ? -34.24738 16.81935 -35.02842 1.000 90.39830 352 THR A CA 1
ATOM 1912 C C . THR A 1 315 ? -34.32585 17.89798 -33.95813 1.000 87.71475 352 THR A C 1
ATOM 1913 O O . THR A 1 315 ? -34.95090 17.70267 -32.91117 1.000 87.84865 352 THR A O 1
ATOM 1917 N N . ILE A 1 316 ? -33.68526 19.03465 -34.22738 1.000 88.91008 353 ILE A N 1
ATOM 1918 C CA . ILE A 1 316 ? -33.74117 20.17373 -33.31763 1.000 88.00861 353 ILE A CA 1
ATOM 1919 C C . ILE A 1 316 ? -35.12398 20.80603 -33.40203 1.000 89.29293 353 ILE A C 1
ATOM 1920 O O . ILE A 1 316 ? -35.57008 21.21726 -34.47960 1.000 89.94338 353 ILE A O 1
ATOM 1925 N N . THR A 1 317 ? -35.80851 20.89091 -32.26139 1.000 90.69135 354 THR A N 1
ATOM 1926 C CA . THR A 1 317 ? -37.12882 21.50290 -32.20920 1.000 96.31022 354 THR A CA 1
ATOM 1927 C C . THR A 1 317 ? -37.11673 22.92026 -31.65514 1.000 94.79135 354 THR A C 1
ATOM 1928 O O . THR A 1 317 ? -38.07403 23.66481 -31.89051 1.000 96.67265 354 THR A O 1
ATOM 1932 N N . GLY A 1 318 ? -36.06965 23.31031 -30.93681 1.000 89.64821 355 GLY A N 1
ATOM 1933 C CA . GLY A 1 318 ? -36.00371 24.64722 -30.38000 1.000 91.93234 355 GLY A CA 1
ATOM 1934 C C . GLY A 1 318 ? -34.62198 24.95079 -29.85065 1.000 89.78170 355 GLY A C 1
ATOM 1935 O O . GLY A 1 318 ? -33.81657 24.04742 -29.60040 1.000 84.48612 355 GLY A O 1
ATOM 1936 N N . ILE A 1 319 ? -34.35436 26.24640 -29.69477 1.000 88.14358 356 ILE A N 1
ATOM 1937 C CA . ILE A 1 319 ? -33.10230 26.74722 -29.13343 1.000 86.20318 356 ILE A CA 1
ATOM 1938 C C . ILE A 1 319 ? -33.45497 27.81556 -28.10688 1.000 86.20028 356 ILE A C 1
ATOM 1939 O O . ILE A 1 319 ? -33.90220 28.90914 -28.47419 1.000 87.04859 356 ILE A O 1
ATOM 1944 N N . CYS A 1 320 ? -33.25127 27.50902 -26.82870 1.000 82.22962 357 CYS A N 1
ATOM 1945 C CA . CYS A 1 320 ? -33.51514 28.46036 -25.75574 1.000 82.88660 357 CYS A CA 1
ATOM 1946 C C . CYS A 1 320 ? -32.70371 28.04415 -24.53483 1.000 83.06599 357 CYS A C 1
ATOM 1947 O O . CYS A 1 320 ? -31.99858 27.03202 -24.54875 1.000 81.95442 357 CYS A O 1
ATOM 1950 N N . ASP A 1 321 ? -32.81022 28.83796 -23.47251 1.000 84.13682 358 ASP A N 1
ATOM 1951 C CA . ASP A 1 321 ? -32.07432 28.55186 -22.24916 1.000 82.11138 358 ASP A CA 1
ATOM 1952 C C . ASP A 1 321 ? -32.70158 27.38084 -21.50180 1.000 81.95470 358 ASP A C 1
ATOM 1953 O O . ASP A 1 321 ? -33.92240 27.19921 -21.50472 1.000 82.18303 358 ASP A O 1
ATOM 1958 N N . PHE A 1 322 ? -31.85042 26.58138 -20.85649 1.000 83.03811 359 PHE A N 1
ATOM 1959 C CA . PHE A 1 322 ? -32.32869 25.43586 -20.09056 1.000 80.31464 359 PHE A CA 1
ATOM 1960 C C . PHE A 1 322 ? -32.86281 25.85942 -18.72793 1.000 81.96670 359 PHE A C 1
ATOM 1961 O O . PHE A 1 322 ? -33.89570 25.35136 -18.27749 1.000 78.77553 359 PHE A O 1
ATOM 1969 N N . ASP A 1 323 ? -32.17744 26.78714 -18.06387 1.000 82.18343 360 ASP A N 1
ATOM 1970 C CA . ASP A 1 323 ? -32.57834 27.28005 -16.74557 1.000 82.67443 360 ASP A CA 1
ATOM 1971 C C . ASP A 1 323 ? -32.35709 28.78412 -16.71697 1.000 82.24977 360 ASP A C 1
ATOM 1972 O O . ASP A 1 323 ? -31.35321 29.27461 -16.18604 1.000 82.53432 360 ASP A O 1
ATOM 1977 N N . PRO A 1 324 ? -33.28859 29.55815 -17.28315 1.000 84.51404 361 PRO A N 1
ATOM 1978 C CA . PRO A 1 324 ? -33.09471 31.01528 -17.34823 1.000 83.27249 361 PRO A CA 1
ATOM 1979 C C . PRO A 1 324 ? -33.26111 31.72060 -16.01285 1.000 83.52031 361 PRO A C 1
ATOM 1980 O O . PRO A 1 324 ? -33.02094 32.93328 -15.94445 1.000 83.22086 361 PRO A O 1
ATOM 1984 N N . ALA A 1 325 ? -33.66193 31.01155 -14.95645 1.000 82.69197 362 ALA A N 1
ATOM 1985 C CA . ALA A 1 325 ? -33.82232 31.64733 -13.65302 1.000 83.57363 362 ALA A CA 1
ATOM 1986 C C . ALA A 1 325 ? -32.46832 31.96470 -13.02888 1.000 83.11453 362 ALA A C 1
ATOM 1987 O O . ALA A 1 325 ? -32.17356 33.12146 -12.70577 1.000 82.81579 362 ALA A O 1
ATOM 1989 N N . ARG A 1 326 ? -31.62518 30.94548 -12.85525 1.000 81.36308 363 ARG A N 1
ATOM 1990 C CA . ARG A 1 326 ? -30.31833 31.12245 -12.23976 1.000 80.56794 363 ARG A CA 1
ATOM 1991 C C . ARG A 1 326 ? -29.15524 30.97517 -13.21132 1.000 78.57804 363 ARG A C 1
ATOM 1992 O O . ARG A 1 326 ? -28.01216 31.23734 -12.82052 1.000 78.03517 363 ARG A O 1
ATOM 1996 N N . TRP A 1 327 ? -29.40475 30.57061 -14.45531 1.000 79.93513 364 TRP A N 1
ATOM 1997 C CA . TRP A 1 327 ? -28.35780 30.42460 -15.46777 1.000 80.66388 364 TRP A CA 1
ATOM 1998 C C . TRP A 1 327 ? -28.82840 31.03048 -16.78461 1.000 82.00148 364 TRP A C 1
ATOM 1999 O O . TRP A 1 327 ? -29.03190 30.31716 -17.77530 1.000 82.12520 364 TRP A O 1
ATOM 2010 N N . PRO A 1 328 ? -29.00007 32.35087 -16.83594 1.000 82.02583 365 PRO A N 1
ATOM 2011 C CA . PRO A 1 328 ? -29.46962 32.97907 -18.07407 1.000 82.32676 365 PRO A CA 1
ATOM 2012 C C . PRO A 1 328 ? -28.36408 33.05059 -19.11476 1.000 82.30429 365 PRO A C 1
ATOM 2013 O O . PRO A 1 328 ? -27.18151 33.19161 -18.79332 1.000 81.66178 365 PRO A O 1
ATOM 2017 N N . GLY A 1 329 ? -28.76776 32.95076 -20.37917 1.000 80.55071 366 GLY A N 1
ATOM 2018 C CA . GLY A 1 329 ? -27.81849 33.02979 -21.47687 1.000 81.24121 366 GLY A CA 1
ATOM 2019 C C . GLY A 1 329 ? -26.78669 31.92596 -21.48517 1.000 78.90110 366 GLY A C 1
ATOM 2020 O O . GLY A 1 329 ? -25.66206 32.13992 -21.95005 1.000 79.55838 366 GLY A O 1
ATOM 2021 N N . SER A 1 330 ? -27.13837 30.74639 -20.98435 1.000 79.94124 367 SER A N 1
ATOM 2022 C CA . SER A 1 330 ? -26.21194 29.62960 -20.87875 1.000 76.33398 367 SER A CA 1
ATOM 2023 C C . SER A 1 330 ? -26.38742 28.68734 -22.06033 1.000 75.78608 367 SER A C 1
ATOM 2024 O O . SER A 1 330 ? -27.51384 28.36130 -22.44614 1.000 77.25329 367 SER A O 1
ATOM 2027 N N . GLU A 1 331 ? -25.26617 28.24954 -22.62940 1.000 71.76345 368 GLU A N 1
ATOM 2028 C CA . GLU A 1 331 ? -25.28636 27.26957 -23.70735 1.000 71.60662 368 GLU A CA 1
ATOM 2029 C C . GLU A 1 331 ? -25.53639 25.85127 -23.21215 1.000 69.95680 368 GLU A C 1
ATOM 2030 O O . GLU A 1 331 ? -25.63691 24.93549 -24.03594 1.000 70.04807 368 GLU A O 1
ATOM 2036 N N . TRP A 1 332 ? -25.64010 25.64804 -21.90026 1.000 70.90958 369 TRP A N 1
ATOM 2037 C CA . TRP A 1 332 ? -25.79515 24.30776 -21.34850 1.000 70.74203 369 TRP A CA 1
ATOM 2038 C C . TRP A 1 332 ? -27.18545 23.76572 -21.65560 1.000 71.13965 369 TRP A C 1
ATOM 2039 O O . TRP A 1 332 ? -28.19248 24.37292 -21.27523 1.000 73.54741 369 TRP A O 1
ATOM 2050 N N . ARG A 1 333 ? -27.23422 22.61562 -22.33457 1.000 70.64633 370 ARG A N 1
ATOM 2051 C CA . ARG A 1 333 ? -28.49036 21.94832 -22.68944 1.000 72.85124 370 ARG A CA 1
ATOM 2052 C C . ARG A 1 333 ? -29.45363 22.90367 -23.38776 1.000 74.12811 370 ARG A C 1
ATOM 2053 O O . ARG A 1 333 ? -30.67251 22.81853 -23.21864 1.000 75.08231 370 ARG A O 1
ATOM 2061 N N . SER A 1 334 ? -28.90509 23.81750 -24.18472 1.000 73.66268 371 SER A N 1
ATOM 2062 C CA . SER A 1 334 ? -29.67652 24.87828 -24.81624 1.000 74.28098 371 SER A CA 1
ATOM 2063 C C . SER A 1 334 ? -30.35170 24.44172 -26.11018 1.000 76.36617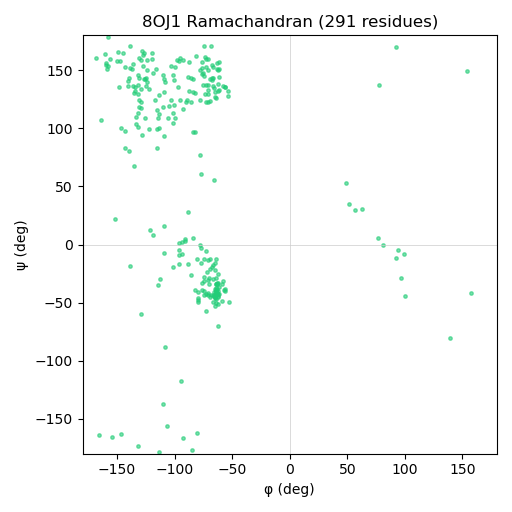 371 SER A C 1
ATOM 2064 O O . SER A 1 334 ? -30.95032 25.28232 -26.78934 1.000 77.59169 371 SER A O 1
ATOM 2067 N N . LEU A 1 335 ? -30.27839 23.16259 -26.46595 1.000 77.29237 372 LEU A N 1
ATOM 2068 C CA . LEU A 1 335 ? -30.83872 22.65579 -27.71425 1.000 79.08821 372 LEU A CA 1
ATOM 2069 C C . LEU A 1 335 ? -31.98811 21.70889 -27.39150 1.000 81.04908 372 LEU A C 1
ATOM 2070 O O . LEU A 1 335 ? -31.76488 20.60109 -26.89125 1.000 81.33897 372 LEU A O 1
ATOM 2075 N N . GLN A 1 336 ? -33.21300 22.14523 -27.67674 1.000 82.24755 373 GLN A N 1
ATOM 2076 C CA . GLN A 1 336 ? -34.37236 21.27094 -27.57205 1.000 85.53121 373 GLN A CA 1
ATOM 2077 C C . GLN A 1 336 ? -34.42770 20.35942 -28.79000 1.000 85.98268 373 GLN A C 1
ATOM 2078 O O . GLN A 1 336 ? -34.42779 20.83251 -29.93129 1.000 86.61839 373 GLN A O 1
ATOM 2084 N N . VAL A 1 337 ? -34.46981 19.04981 -28.54703 1.000 86.17854 374 VAL A N 1
ATOM 2085 C CA . VAL A 1 337 ? -34.40637 18.06002 -29.61147 1.000 90.12880 374 VAL A CA 1
ATOM 2086 C C . VAL A 1 337 ? -35.55287 17.07096 -29.45564 1.000 92.31236 374 VAL A C 1
ATOM 2087 O O . VAL A 1 337 ? -36.12952 16.91023 -28.37773 1.000 94.02720 374 VAL A O 1
ATOM 2091 N N . ASN A 1 338 ? -35.87995 16.40605 -30.56219 1.000 88.55724 375 ASN A N 1
ATOM 2092 C CA . ASN A 1 338 ? -36.82002 15.29177 -30.56678 1.00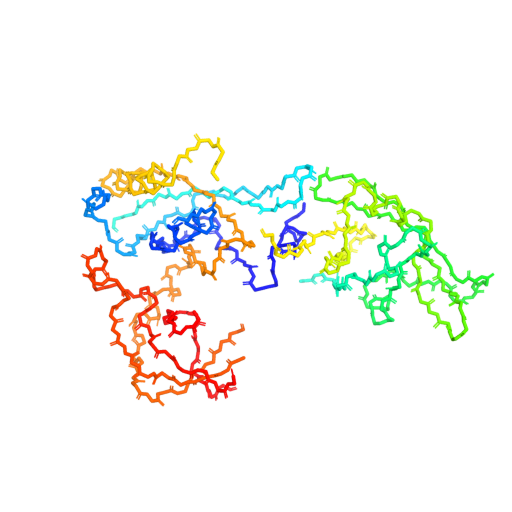0 98.13675 375 ASN A CA 1
ATOM 2093 C C . ASN A 1 338 ? -36.16952 14.12259 -31.28682 1.000 96.62430 375 ASN A C 1
ATOM 2094 O O . ASN A 1 338 ? -35.77412 14.24929 -32.45033 1.000 94.98525 375 ASN A O 1
ATOM 2099 N N . TRP A 1 339 ? -36.05953 12.99216 -30.59637 1.000 102.02692 376 TRP A N 1
ATOM 2100 C CA . TRP A 1 339 ? -35.43128 11.81561 -31.16963 1.000 106.58482 376 TRP A CA 1
ATOM 2101 C C . TRP A 1 339 ? -36.35923 11.15903 -32.19035 1.000 110.39769 376 TRP A C 1
ATOM 2102 O O . TRP A 1 339 ? -37.53379 11.51339 -32.32985 1.000 110.29187 376 TRP A O 1
ATOM 2113 N N . ASP A 1 340 ? -35.81083 10.18400 -32.91526 1.000 108.93632 377 ASP A N 1
ATOM 2114 C CA . ASP A 1 340 ? -36.55751 9.48896 -33.95416 1.000 116.15750 377 ASP A CA 1
ATOM 2115 C C . ASP A 1 340 ? -37.18269 8.18441 -33.48113 1.000 121.20395 377 ASP A C 1
ATOM 2116 O O . ASP A 1 340 ? -38.08768 7.67374 -34.15030 1.000 125.00991 377 ASP A O 1
ATOM 2121 N N . GLU A 1 341 ? -36.73201 7.63943 -32.35584 1.000 120.54742 378 GLU A N 1
ATOM 2122 C CA . GLU A 1 341 ? -37.29149 6.39993 -31.82902 1.000 128.99314 378 GLU A CA 1
ATOM 2123 C C . GLU A 1 341 ? -37.45226 6.47199 -30.31407 1.000 129.78108 378 GLU A C 1
ATOM 2124 O O . GLU A 1 341 ? -36.56492 6.95045 -29.60757 1.000 126.90053 378 GLU A O 1
ATOM 2126 N N . GLN A 1 348 ? -32.19600 14.16076 -21.76698 1.000 100.26833 385 GLN A N 1
ATOM 2127 C CA . GLN A 1 348 ? -32.52546 13.34571 -22.93093 1.000 100.38342 385 GLN A CA 1
ATOM 2128 C C . GLN A 1 348 ? -33.09568 14.19326 -24.06451 1.000 94.83275 385 GLN A C 1
ATOM 2129 O O . GLN A 1 348 ? -32.72907 14.01996 -25.22668 1.000 98.79389 385 GLN A O 1
ATOM 2135 N N . GLU A 1 349 ? -33.99840 15.10856 -23.72025 1.000 96.17874 386 GLU A N 1
ATOM 2136 C CA . GLU A 1 349 ? -34.61758 15.99838 -24.69211 1.000 93.13856 386 GLU A CA 1
ATOM 2137 C C . GLU A 1 349 ? -33.93056 17.35430 -24.77425 1.000 87.31412 386 GLU A C 1
ATOM 2138 O O . GLU A 1 349 ? -34.30916 18.17523 -25.61528 1.000 84.52656 386 GLU A O 1
ATOM 2144 N N . ARG A 1 350 ? -32.93845 17.60954 -23.92312 1.000 84.11578 387 ARG A N 1
ATOM 2145 C CA . ARG A 1 350 ? -32.19704 18.86524 -23.91872 1.000 80.10387 387 ARG A CA 1
ATOM 2146 C C . ARG A 1 350 ? -30.71158 18.54388 -23.94956 1.000 76.90693 387 ARG A C 1
ATOM 2147 O O . ARG A 1 350 ? -30.19195 17.91643 -23.02074 1.000 80.22217 387 ARG A O 1
ATOM 2155 N N . VAL A 1 351 ? -30.03177 18.96896 -25.01405 1.000 80.87067 388 VAL A N 1
ATOM 2156 C CA . VAL A 1 351 ? -28.61876 18.68228 -25.21180 1.000 80.83047 388 VAL A CA 1
ATOM 2157 C C . VAL A 1 351 ? -27.88502 19.98515 -25.50411 1.000 78.88060 388 VAL A C 1
ATOM 2158 O O . VAL A 1 351 ? -28.48873 21.01762 -25.79623 1.000 75.41680 388 VAL A O 1
ATOM 2162 N N . SER A 1 352 ? -26.56398 19.91925 -25.42344 1.000 79.96191 389 SER A N 1
ATOM 2163 C CA . SER A 1 352 ? -25.71016 21.07058 -25.65481 1.000 78.42963 389 SER A CA 1
ATOM 2164 C C . SER A 1 352 ? -25.13202 21.03627 -27.06586 1.000 77.46001 389 SER A C 1
ATOM 2165 O O . SER A 1 352 ? -24.99026 19.96295 -27.65825 1.000 77.27153 389 SER A O 1
ATOM 2168 N N . PRO A 1 353 ? -24.80463 22.19761 -27.64079 1.000 75.58245 390 PRO A N 1
ATOM 2169 C CA . PRO A 1 353 ? -24.31674 22.20864 -29.03163 1.000 74.75224 390 PRO A CA 1
ATOM 2170 C C . PRO A 1 353 ? -23.07091 21.36888 -29.25657 1.000 74.87756 390 PRO A C 1
ATOM 2171 O O . PRO A 1 353 ? -22.90765 20.80364 -30.34523 1.000 76.56008 390 PRO A O 1
ATOM 2175 N N . TRP A 1 354 ? -22.19390 21.25313 -28.26015 1.000 73.34731 391 TRP A N 1
ATOM 2176 C CA . TRP A 1 354 ? -20.92064 20.57089 -28.45211 1.000 73.05512 391 TRP A CA 1
ATOM 2177 C C . TRP A 1 354 ? -21.02296 19.05151 -28.38280 1.000 74.72033 391 TRP A C 1
ATOM 2178 O O . TRP A 1 354 ? -20.06147 18.37171 -28.75710 1.000 74.97706 391 TRP A O 1
ATOM 2189 N N . GLU A 1 355 ? -22.14025 18.49664 -27.91578 1.000 74.80199 392 GLU A N 1
ATOM 2190 C CA . GLU A 1 355 ? -22.30296 17.04918 -27.87553 1.000 75.88300 392 GLU A CA 1
ATOM 2191 C C . GLU A 1 355 ? -23.06027 16.50168 -29.07861 1.000 78.93020 392 GLU A C 1
ATOM 2192 O O . GLU A 1 355 ? -23.28007 15.28901 -29.15213 1.000 83.41235 392 GLU A O 1
ATOM 2198 N N . VAL A 1 356 ? -23.45626 17.35451 -30.02369 1.000 80.11175 393 VAL A N 1
ATOM 2199 C CA . VAL A 1 356 ? -24.14949 16.91281 -31.22571 1.000 83.06012 393 VAL A CA 1
ATOM 2200 C C . VAL A 1 356 ? -23.33151 17.30585 -32.44896 1.000 82.89933 393 VAL A C 1
ATOM 2201 O O . VAL A 1 356 ? -22.42206 18.13708 -32.38622 1.000 81.52048 393 VAL A O 1
ATOM 2205 N N . GLU A 1 357 ? -23.67882 16.68938 -33.57867 1.000 85.39819 394 GLU A N 1
ATOM 2206 C CA . GLU A 1 357 ? -23.06806 16.93460 -34.87392 1.000 85.95060 394 GLU A CA 1
ATOM 2207 C C . GLU A 1 357 ? -24.18757 16.91366 -35.90613 1.000 89.23654 394 GLU A C 1
ATOM 2208 O O . GLU A 1 357 ? -25.11626 16.09999 -35.78721 1.000 90.90791 394 GLU A O 1
ATOM 2211 N N . PRO A 1 358 ? -24.15104 17.80402 -36.89834 1.000 89.76474 395 PRO A N 1
ATOM 2212 C CA . PRO A 1 358 ? -25.21425 17.82620 -37.91291 1.000 94.52349 395 PRO A CA 1
ATOM 2213 C C . PRO A 1 358 ? -25.41075 16.46205 -38.55989 1.000 101.76403 395 PRO A C 1
ATOM 2214 O O . PRO A 1 358 ? -24.46324 15.83706 -39.04206 1.000 105.76072 395 PRO A O 1
ATOM 2218 N N . GLY A 1 359 ? -26.66060 16.00295 -38.56675 1.000 101.96534 396 GLY A N 1
ATOM 2219 C CA . GLY A 1 359 ? -26.98196 14.64368 -38.95616 1.000 106.50265 396 GLY A CA 1
ATOM 2220 C C . GLY A 1 359 ? -26.96346 14.37286 -40.44578 1.000 120.52167 396 GLY A C 1
ATOM 2221 O O . GLY A 1 359 ? -27.98366 13.98988 -41.02632 1.000 119.30472 396 GLY A O 1
ATOM 2222 N N . ASN A 1 360 ? -25.79886 14.56185 -41.07777 1.000 142.53134 397 ASN A N 1
ATOM 2223 C CA . ASN A 1 360 ? -25.66073 14.22057 -42.48985 1.000 136.61895 397 ASN A CA 1
ATOM 2224 C C . ASN A 1 360 ? -24.22622 13.84805 -42.85530 1.000 142.54988 397 ASN A C 1
ATOM 2225 O O . ASN A 1 360 ? -23.86537 13.92251 -44.03594 1.000 146.47058 397 ASN A O 1
ATOM 2230 N N . SER A 1 361 ? -23.40716 13.44828 -41.88759 1.000 127.11806 398 SER A N 1
ATOM 2231 C CA . SER A 1 361 ? -22.01872 13.08719 -42.14428 1.000 122.69472 398 SER A CA 1
ATOM 2232 C C . SER A 1 361 ? -21.92559 11.79264 -42.94477 1.000 126.81880 398 SER A C 1
ATOM 2233 O O . SER A 1 361 ? -22.07004 10.70022 -42.39576 1.000 127.47733 398 SER A O 1
#

Nearest PDB structures (foldseek):
  8oj1-assembly1_A-2  TM=1.003E+00  e=1.531E-66  Marchantia polymorpha
  4ldu-assembly1_A-2  TM=9.656E-01  e=4.071E-42  Arabidopsis thaliana
  6ycq-assembly1_B  TM=9.138E-01  e=1.410E-40  Arabidopsis thaliana
  4ldw-assembly1_B  TM=9.552E-01  e=2.707E-38  Arabidopsis thaliana
  4ldv-assembly1_A-2  TM=9.049E-01  e=6.181E-39  Arabidopsis thaliana

Organism: Marchantia polymorpha (NCBI:txid3197)

Sequence (293 aa):
DAELWYACAGPQKALPPVGSVVAYLPQGHIEQVASFNNQIPRYNLPAVIPCMLNDIQLSADPDSDEVYATLTLCPMSKSRSFTKTLTVSDTSTHGGFSVPRRAADDCLPKLDMSLNPPNQELVAKDLHGNEWRFRHIFRGQPKRHLLTTGWSVFVSQKRLVAGDAVLFLRGENGQLRVGVRRAPRPKVLTSPTMHIGVLAAAAHAATEKSRFSLIYNPRSCPSEFVIPYSKYLKAVKSNFNVGQRFKMKHTGTITGICDFDPARWPGSEWRSLQVNWDEQERVSPWEVEPGNS